Protein AF-A0A1Q9A2R2-F1 (afdb_monomer)

Structure (mmCIF, N/CA/C/O backbone):
data_AF-A0A1Q9A2R2-F1
#
_entry.id   AF-A0A1Q9A2R2-F1
#
loop_
_atom_site.group_PDB
_atom_site.id
_atom_site.type_symbol
_atom_site.label_atom_id
_atom_site.label_alt_id
_atom_site.label_comp_id
_atom_site.label_asym_id
_atom_site.label_entity_id
_atom_site.label_seq_id
_atom_site.pdbx_PDB_ins_code
_atom_site.Cartn_x
_atom_site.Cartn_y
_atom_site.Cartn_z
_atom_site.occupancy
_atom_site.B_iso_or_equiv
_atom_site.auth_seq_id
_atom_site.auth_comp_id
_atom_site.auth_asym_id
_atom_site.auth_atom_id
_atom_site.pdbx_PDB_model_num
ATOM 1 N N . VAL A 1 1 ? 3.124 -15.581 -31.889 1.00 46.72 1 VAL A N 1
ATOM 2 C CA . VAL A 1 1 ? 3.650 -16.966 -31.923 1.00 46.72 1 VAL A CA 1
ATOM 3 C C . VAL A 1 1 ? 3.174 -17.672 -30.668 1.00 46.72 1 VAL A C 1
ATOM 5 O O . VAL A 1 1 ? 3.320 -17.102 -29.591 1.00 46.72 1 VAL A O 1
ATOM 8 N N . GLN A 1 2 ? 2.536 -18.837 -30.807 1.00 30.03 2 GLN A N 1
ATOM 9 C CA . GLN A 1 2 ? 2.194 -19.682 -29.661 1.00 30.03 2 GLN A CA 1
ATOM 10 C C . GLN A 1 2 ? 3.484 -20.135 -28.972 1.00 30.03 2 GLN A C 1
ATOM 12 O O . GLN A 1 2 ? 4.446 -20.533 -29.625 1.00 30.03 2 GLN A O 1
ATOM 17 N N . LYS A 1 3 ? 3.517 -20.043 -27.646 1.00 30.45 3 LYS A N 1
ATOM 18 C CA . LYS A 1 3 ? 4.633 -20.515 -26.824 1.00 30.45 3 LYS A CA 1
ATOM 19 C C . LYS A 1 3 ? 4.838 -22.016 -27.108 1.00 30.45 3 LYS A C 1
ATOM 21 O O . LYS A 1 3 ? 3.904 -22.780 -26.896 1.00 30.45 3 LYS A O 1
ATOM 26 N N . GLY A 1 4 ? 6.019 -22.426 -27.587 1.00 40.94 4 GLY A N 1
ATOM 27 C CA . GLY A 1 4 ? 6.374 -23.848 -27.751 1.00 40.94 4 GLY A CA 1
ATOM 28 C C . GLY A 1 4 ? 6.712 -24.345 -29.163 1.00 40.94 4 GLY A C 1
ATOM 29 O O . GLY A 1 4 ? 6.864 -25.549 -29.338 1.00 40.94 4 GLY A O 1
ATOM 30 N N . THR A 1 5 ? 6.855 -23.484 -30.173 1.00 49.84 5 THR A N 1
ATOM 31 C CA . THR A 1 5 ? 7.315 -23.938 -31.498 1.00 49.84 5 THR A CA 1
ATOM 32 C C . THR A 1 5 ? 8.802 -24.314 -31.446 1.00 49.84 5 THR A C 1
ATOM 34 O O . THR A 1 5 ? 9.657 -23.448 -31.259 1.00 49.84 5 THR A O 1
ATOM 37 N N . VAL A 1 6 ? 9.108 -25.608 -31.568 1.00 55.72 6 VAL A N 1
ATOM 38 C CA . VAL A 1 6 ? 10.481 -26.127 -31.653 1.00 55.72 6 VAL A CA 1
ATOM 39 C C . VAL A 1 6 ? 10.971 -25.957 -33.087 1.00 55.72 6 VAL A C 1
ATOM 41 O O . VAL A 1 6 ? 10.342 -26.463 -34.011 1.00 55.72 6 VAL A O 1
ATOM 44 N N . LEU A 1 7 ? 12.081 -25.239 -33.261 1.00 61.78 7 LEU A N 1
ATOM 45 C CA . LEU A 1 7 ? 12.733 -25.080 -34.560 1.00 61.78 7 LEU A CA 1
ATOM 46 C C . LEU A 1 7 ? 13.447 -26.368 -34.964 1.00 61.78 7 LEU A C 1
ATOM 48 O O . LEU A 1 7 ? 14.148 -26.984 -34.155 1.00 61.78 7 LEU A O 1
ATOM 52 N N . THR A 1 8 ? 13.306 -26.737 -36.229 1.00 77.00 8 THR A N 1
ATOM 53 C CA . THR A 1 8 ? 14.070 -27.816 -36.854 1.00 77.00 8 THR A CA 1
ATOM 54 C C . THR A 1 8 ? 15.545 -27.430 -37.011 1.00 77.00 8 THR A C 1
ATOM 56 O O . THR A 1 8 ? 15.942 -26.266 -36.885 1.00 77.00 8 THR A O 1
ATOM 59 N N . LYS A 1 9 ? 16.402 -28.425 -37.265 1.00 71.00 9 LYS A N 1
ATOM 60 C CA . LYS A 1 9 ? 17.849 -28.223 -37.420 1.00 71.00 9 LYS A CA 1
ATOM 61 C C . LYS A 1 9 ? 18.179 -27.380 -38.659 1.00 71.00 9 LYS A C 1
ATOM 63 O O . LYS A 1 9 ? 19.098 -26.559 -38.596 1.00 71.00 9 LYS A O 1
ATOM 68 N N . GLU A 1 10 ? 17.436 -27.547 -39.754 1.00 70.94 10 GLU A N 1
ATOM 69 C CA . GLU A 1 10 ? 17.571 -26.693 -40.938 1.00 70.94 10 GLU A CA 1
ATOM 70 C C . GLU A 1 10 ? 17.167 -25.241 -40.639 1.00 70.94 10 GLU A C 1
ATOM 72 O O . GLU A 1 10 ? 17.939 -24.333 -40.936 1.00 70.94 10 GLU A O 1
ATOM 77 N N . GLU A 1 11 ? 16.043 -25.010 -39.951 1.00 67.12 11 GLU A N 1
ATOM 78 C CA . GLU A 1 11 ? 15.601 -23.655 -39.575 1.00 67.12 11 GLU A CA 1
ATOM 79 C C . GLU A 1 11 ? 16.594 -22.953 -38.639 1.00 67.12 11 GLU A C 1
ATOM 81 O O . GLU A 1 11 ? 16.844 -21.755 -38.766 1.00 67.12 11 GLU A O 1
ATOM 86 N N . TRP A 1 12 ? 17.221 -23.695 -37.723 1.00 63.75 12 TRP A N 1
ATOM 87 C CA . TRP A 1 12 ? 18.323 -23.172 -36.915 1.00 63.75 12 TRP A CA 1
ATOM 88 C C . TRP A 1 12 ? 19.513 -22.742 -37.775 1.00 63.75 12 TRP A C 1
ATOM 90 O O . TRP A 1 12 ? 20.092 -21.679 -37.551 1.00 63.75 12 TRP A O 1
ATOM 100 N N . THR A 1 13 ? 19.878 -23.555 -38.761 1.00 67.19 13 THR A N 1
ATOM 101 C CA . THR A 1 13 ? 21.027 -23.299 -39.638 1.00 67.19 13 THR A CA 1
ATOM 102 C C . THR A 1 13 ? 20.782 -22.079 -40.529 1.00 67.19 13 THR A C 1
ATOM 104 O O . THR A 1 13 ? 21.656 -21.220 -40.656 1.00 67.19 13 THR A O 1
ATOM 107 N N . ASP A 1 14 ? 19.570 -21.944 -41.065 1.00 65.75 14 ASP A N 1
ATOM 108 C CA . ASP A 1 14 ? 19.158 -20.798 -41.876 1.00 65.75 14 ASP A CA 1
ATOM 109 C C . ASP A 1 14 ? 19.028 -19.503 -41.060 1.00 65.75 14 ASP A C 1
ATOM 111 O O . ASP A 1 14 ? 19.334 -18.422 -41.573 1.00 65.75 14 ASP A O 1
ATOM 115 N N . LEU A 1 15 ? 18.645 -19.588 -39.778 1.00 60.19 15 LEU A N 1
ATOM 116 C CA . LEU A 1 15 ? 18.658 -18.455 -38.847 1.00 60.19 15 LEU A CA 1
ATOM 117 C C . LEU A 1 15 ? 20.089 -17.941 -38.617 1.00 60.19 15 LEU A C 1
ATOM 119 O O . LEU A 1 15 ? 20.345 -16.744 -38.737 1.00 60.19 15 LEU A O 1
ATOM 123 N N . TRP A 1 16 ? 21.034 -18.843 -38.334 1.00 56.22 16 TRP A N 1
ATOM 124 C CA . TRP A 1 16 ? 22.443 -18.494 -38.107 1.00 56.22 16 TRP A CA 1
ATOM 125 C C . TRP A 1 16 ? 23.136 -17.935 -39.351 1.00 56.22 16 TRP A C 1
ATOM 127 O O . TRP A 1 16 ? 24.052 -17.123 -39.238 1.00 56.22 16 TRP A O 1
ATOM 137 N N . GLN A 1 17 ? 22.690 -18.343 -40.537 1.00 67.19 17 GLN A N 1
ATOM 138 C CA . GLN A 1 17 ? 23.220 -17.877 -41.818 1.00 67.19 17 GLN A CA 1
ATOM 139 C C . GLN A 1 17 ? 22.478 -16.647 -42.365 1.00 67.19 17 GLN A C 1
ATOM 141 O O . GLN A 1 17 ? 22.752 -16.218 -43.484 1.00 67.19 17 GLN A O 1
ATOM 146 N N . GLY A 1 18 ? 21.536 -16.080 -41.599 1.00 55.25 18 GLY A N 1
ATOM 147 C CA . GLY A 1 18 ? 20.784 -14.881 -41.977 1.00 55.25 18 GLY A CA 1
ATOM 148 C C . GLY A 1 18 ? 19.806 -15.077 -43.141 1.00 55.25 18 GLY A C 1
ATOM 149 O O . GLY A 1 18 ? 19.317 -14.094 -43.695 1.00 55.25 18 GLY A O 1
ATOM 150 N N . ARG A 1 19 ? 19.514 -16.327 -43.525 1.00 56.88 19 ARG A N 1
ATOM 151 C CA . ARG A 1 19 ? 18.585 -16.677 -44.614 1.00 56.88 19 ARG A CA 1
ATOM 152 C C . ARG A 1 19 ? 17.126 -16.678 -44.157 1.00 56.88 19 ARG A C 1
ATOM 154 O O . ARG A 1 19 ? 16.229 -16.450 -44.963 1.00 56.88 19 ARG A O 1
ATOM 161 N N . LEU A 1 20 ? 16.889 -16.866 -42.858 1.00 48.50 20 LEU A N 1
ATOM 162 C CA . LEU A 1 20 ? 15.594 -16.643 -42.217 1.00 48.50 20 LEU A CA 1
ATOM 163 C C . LEU A 1 20 ? 15.490 -15.194 -41.726 1.00 48.50 20 LEU A C 1
ATOM 165 O O . LEU A 1 20 ? 15.952 -14.847 -40.642 1.00 48.50 20 LEU A O 1
ATOM 169 N N . THR A 1 21 ? 14.845 -14.340 -42.519 1.00 50.84 21 THR A N 1
ATOM 170 C CA . THR A 1 21 ? 14.551 -12.939 -42.158 1.00 50.84 21 THR A CA 1
ATOM 171 C C . THR A 1 21 ? 13.218 -12.769 -41.421 1.00 50.84 21 THR A C 1
ATOM 173 O O . THR A 1 21 ? 12.930 -11.689 -40.907 1.00 50.84 21 THR A O 1
ATOM 176 N N . SER A 1 22 ? 12.392 -13.819 -41.353 1.00 48.25 22 SER A N 1
ATOM 177 C CA . SER A 1 22 ? 10.978 -13.737 -40.962 1.00 48.25 22 SER A CA 1
ATOM 178 C C . SER A 1 22 ? 10.664 -14.115 -39.511 1.00 48.25 22 SER A C 1
ATOM 180 O O . SER A 1 22 ? 9.493 -14.099 -39.126 1.00 48.25 22 SER A O 1
ATOM 182 N N . PHE A 1 23 ? 11.663 -14.353 -38.652 1.00 53.91 23 PHE A N 1
ATOM 183 C CA . PHE A 1 23 ? 11.433 -14.375 -37.202 1.00 53.91 23 PHE A CA 1
ATOM 184 C C . PHE A 1 23 ? 11.290 -12.943 -36.672 1.00 53.91 23 PHE A C 1
ATOM 186 O O . PHE A 1 23 ? 12.153 -12.403 -35.979 1.00 53.91 23 PHE A O 1
ATOM 193 N N . PHE A 1 24 ? 10.176 -12.297 -37.019 1.00 56.88 24 PHE A N 1
ATOM 194 C CA . PHE A 1 24 ? 9.818 -11.000 -36.466 1.00 56.88 24 PHE A CA 1
ATOM 195 C C . PHE A 1 24 ? 9.608 -11.158 -34.962 1.00 56.88 24 PHE A C 1
ATOM 197 O O . PHE A 1 24 ? 8.573 -11.644 -34.497 1.00 56.88 24 PHE A O 1
ATOM 204 N N . ARG A 1 25 ? 10.591 -10.716 -34.174 1.00 74.62 25 ARG A N 1
ATOM 205 C CA . ARG A 1 25 ? 10.407 -10.471 -32.743 1.00 74.62 25 ARG A CA 1
ATOM 206 C C . ARG A 1 25 ? 9.490 -9.258 -32.579 1.00 74.62 25 ARG A C 1
ATOM 208 O O . ARG A 1 25 ? 9.948 -8.167 -32.257 1.00 74.62 25 ARG A O 1
ATOM 215 N N . LEU A 1 26 ? 8.192 -9.441 -32.828 1.00 83.69 26 LEU A N 1
ATOM 216 C CA . LEU A 1 26 ? 7.188 -8.372 -32.793 1.00 83.69 26 LEU A CA 1
ATOM 217 C C . LEU A 1 26 ? 7.188 -7.638 -31.448 1.00 83.69 26 LEU A C 1
ATOM 219 O O . LEU A 1 26 ? 7.084 -6.418 -31.430 1.00 83.69 26 LEU A O 1
ATOM 223 N N . ALA A 1 27 ? 7.390 -8.360 -30.341 1.00 83.81 27 ALA A N 1
ATOM 224 C CA . ALA A 1 27 ? 7.550 -7.761 -29.017 1.00 83.81 27 ALA A CA 1
ATOM 225 C C . ALA A 1 27 ? 8.773 -6.826 -28.954 1.00 83.81 27 ALA A C 1
ATOM 227 O O . ALA A 1 27 ? 8.657 -5.688 -28.510 1.00 83.81 27 ALA A O 1
ATOM 228 N N . THR A 1 28 ? 9.924 -7.264 -29.478 1.00 89.31 28 THR A N 1
ATOM 229 C CA . THR A 1 28 ? 11.163 -6.464 -29.533 1.00 89.31 28 THR A CA 1
ATOM 230 C C . THR A 1 28 ? 10.980 -5.240 -30.420 1.00 89.31 28 THR A C 1
ATOM 232 O O . THR A 1 28 ? 11.395 -4.145 -30.056 1.00 89.31 28 THR A O 1
ATOM 235 N N . GLN A 1 29 ? 10.317 -5.400 -31.564 1.00 89.69 29 GLN A N 1
ATOM 236 C CA . GLN A 1 29 ? 10.024 -4.297 -32.471 1.00 89.69 29 GLN A CA 1
ATOM 237 C C . GLN A 1 29 ? 9.042 -3.287 -31.862 1.00 89.69 29 GLN A C 1
ATOM 239 O O . GLN A 1 29 ? 9.245 -2.085 -32.023 1.00 89.69 29 GLN A O 1
ATOM 244 N N . SER A 1 30 ? 7.996 -3.755 -31.173 1.00 90.19 30 SER A N 1
ATOM 245 C CA . SER A 1 30 ? 7.049 -2.887 -30.463 1.00 90.19 30 SER A CA 1
ATOM 246 C C . SER A 1 30 ? 7.772 -2.088 -29.391 1.00 90.19 30 SER A C 1
ATOM 248 O O . SER A 1 30 ? 7.689 -0.868 -29.385 1.00 90.19 30 SER A O 1
ATOM 250 N N . TRP A 1 31 ? 8.585 -2.758 -28.576 1.00 92.69 31 TRP A N 1
ATOM 251 C CA . TRP A 1 31 ? 9.369 -2.104 -27.537 1.00 92.69 31 TRP A CA 1
ATOM 252 C C . TRP A 1 31 ? 10.329 -1.046 -28.106 1.00 92.69 31 TRP A C 1
ATOM 254 O O . TRP A 1 31 ? 10.374 0.080 -27.619 1.00 92.69 31 TRP A O 1
ATOM 264 N N . LEU A 1 32 ? 11.046 -1.356 -29.195 1.00 93.69 32 LEU A N 1
ATOM 265 C CA . LEU A 1 32 ? 11.906 -0.384 -29.884 1.00 93.69 32 LEU A CA 1
ATOM 266 C C . LEU A 1 32 ? 11.123 0.833 -30.397 1.00 93.69 32 LEU A C 1
ATOM 268 O O . LEU A 1 32 ? 11.641 1.952 -30.378 1.00 93.69 32 LEU A O 1
ATOM 272 N N . ARG A 1 33 ? 9.887 0.624 -30.864 1.00 94.31 33 ARG A N 1
ATOM 273 C CA . ARG A 1 33 ? 8.995 1.700 -31.309 1.00 94.31 33 ARG A CA 1
ATOM 274 C C . ARG A 1 33 ? 8.543 2.562 -30.135 1.00 94.31 33 ARG A C 1
ATOM 276 O O . ARG A 1 33 ? 8.593 3.781 -30.253 1.00 94.31 33 ARG A O 1
ATOM 283 N N . ASP A 1 34 ? 8.184 1.952 -29.013 1.00 93.94 34 ASP A N 1
ATOM 284 C CA . ASP A 1 34 ? 7.768 2.669 -27.807 1.00 93.94 34 ASP A CA 1
ATOM 285 C C . ASP A 1 34 ? 8.906 3.542 -27.268 1.00 93.94 34 ASP A C 1
ATOM 287 O O . ASP A 1 34 ? 8.712 4.730 -27.008 1.00 93.94 34 ASP A O 1
ATOM 291 N N . VAL A 1 35 ? 10.131 3.007 -27.207 1.00 94.19 35 VAL A N 1
ATOM 292 C CA . VAL A 1 35 ? 11.310 3.801 -26.830 1.00 94.19 35 VAL A CA 1
ATOM 293 C C . VAL A 1 35 ? 11.588 4.904 -27.860 1.00 94.19 35 VAL A C 1
ATOM 295 O O . VAL A 1 35 ? 11.904 6.029 -27.479 1.00 94.19 35 VAL A O 1
ATOM 298 N N . SER A 1 36 ? 11.409 4.633 -29.158 1.00 95.56 36 SER A N 1
ATOM 299 C CA . SER A 1 36 ? 11.537 5.658 -30.204 1.00 95.56 36 SER A CA 1
ATOM 300 C C . SER A 1 36 ? 10.546 6.808 -30.021 1.00 95.56 36 SER A C 1
ATOM 302 O O . SER A 1 36 ? 10.932 7.962 -30.193 1.00 95.56 36 SER A O 1
ATOM 304 N N . HIS A 1 37 ? 9.286 6.514 -29.689 1.00 95.81 37 HIS A N 1
ATOM 305 C CA . HIS A 1 37 ? 8.280 7.539 -29.419 1.00 95.81 37 HIS A CA 1
ATOM 306 C C . HIS A 1 37 ? 8.666 8.362 -28.189 1.00 95.81 37 HIS A C 1
ATOM 308 O O . HIS A 1 37 ? 8.674 9.588 -28.261 1.00 95.81 37 HIS A O 1
ATOM 314 N N . SER A 1 38 ? 9.078 7.708 -27.097 1.00 94.44 38 SER A N 1
ATOM 315 C CA . SER A 1 38 ? 9.562 8.393 -25.893 1.00 94.44 38 SER A CA 1
ATOM 316 C C . SER A 1 38 ? 10.732 9.330 -26.199 1.00 94.44 38 SER A C 1
ATOM 318 O O . SER A 1 38 ? 10.734 10.472 -25.751 1.00 94.44 38 SER A O 1
ATOM 320 N N . LEU A 1 39 ? 11.690 8.907 -27.028 1.00 94.88 39 LEU A N 1
ATOM 321 C CA . LEU A 1 39 ? 12.803 9.766 -27.439 1.00 94.88 39 LEU A CA 1
ATOM 322 C C . LEU A 1 39 ? 12.350 10.989 -28.231 1.00 94.88 39 LEU A C 1
ATOM 324 O O . LEU A 1 39 ? 12.835 12.092 -27.986 1.00 94.88 39 LEU A O 1
ATOM 328 N N . GLN A 1 40 ? 11.394 10.812 -29.140 1.00 95.44 40 GLN A N 1
ATOM 329 C CA . GLN A 1 40 ? 10.861 11.918 -29.931 1.00 95.44 40 GLN A CA 1
ATOM 330 C C . GLN A 1 40 ? 10.191 12.977 -29.052 1.00 95.44 40 GLN A C 1
ATOM 332 O O . GLN A 1 40 ? 10.339 14.163 -29.340 1.00 95.44 40 GLN A O 1
ATOM 337 N N . THR A 1 41 ? 9.532 12.585 -27.951 1.00 95.94 41 THR A N 1
ATOM 338 C CA . THR A 1 41 ? 8.919 13.553 -27.017 1.00 95.94 41 THR A CA 1
ATOM 339 C C . THR A 1 41 ? 9.930 14.507 -26.379 1.00 95.94 41 THR A C 1
ATOM 341 O O . THR A 1 41 ? 9.575 15.634 -26.047 1.00 95.94 41 THR A O 1
ATOM 344 N N . ILE A 1 42 ? 11.194 14.088 -26.260 1.00 94.38 42 ILE A N 1
ATOM 345 C CA . ILE A 1 42 ? 12.291 14.898 -25.714 1.00 94.38 42 ILE A CA 1
ATOM 346 C C . ILE A 1 42 ? 13.234 15.437 -26.804 1.00 94.38 42 ILE A C 1
ATOM 348 O O . ILE A 1 42 ? 14.313 15.937 -26.494 1.00 94.38 42 ILE A O 1
ATOM 352 N N . GLY A 1 43 ? 12.850 15.341 -28.082 1.00 94.00 43 GLY A N 1
ATOM 353 C CA . GLY A 1 43 ? 13.626 15.867 -29.211 1.00 94.00 43 GLY A CA 1
ATOM 354 C C . GLY A 1 43 ? 14.816 15.002 -29.640 1.00 94.00 43 GLY A C 1
ATOM 355 O O . GLY A 1 43 ? 15.682 15.472 -30.377 1.00 94.00 43 GLY A O 1
ATOM 356 N N . PHE A 1 44 ? 14.875 13.742 -29.204 1.00 94.06 44 PHE A N 1
ATOM 357 C CA . PHE A 1 44 ? 15.918 12.791 -29.586 1.00 94.06 44 PHE A CA 1
ATOM 358 C C . PHE A 1 44 ? 15.412 11.756 -30.593 1.00 94.06 44 PHE A C 1
ATOM 360 O O . PHE A 1 44 ? 14.227 11.446 -30.695 1.00 94.06 44 PHE A O 1
ATOM 367 N N . GLY A 1 45 ? 16.354 11.165 -31.323 1.00 94.00 45 GLY A N 1
ATOM 368 C CA . GLY A 1 45 ? 16.132 9.969 -32.123 1.00 94.00 45 GLY A CA 1
ATOM 369 C C . GLY A 1 45 ? 17.301 9.004 -31.974 1.00 94.00 45 GLY A C 1
ATOM 370 O O . GLY A 1 45 ? 18.374 9.378 -31.502 1.00 94.00 45 GLY A O 1
ATOM 371 N N . TRP A 1 46 ? 17.121 7.761 -32.418 1.00 92.75 46 TRP A N 1
ATOM 372 C CA . TRP A 1 46 ? 18.174 6.739 -32.369 1.00 92.75 46 TRP A CA 1
ATOM 373 C C . TRP A 1 46 ? 19.479 7.168 -33.057 1.00 92.75 46 TRP A C 1
ATOM 375 O O . TRP A 1 46 ? 20.566 6.816 -32.606 1.00 92.75 46 TRP A O 1
ATOM 385 N N . SER A 1 47 ? 19.385 7.978 -34.115 1.00 90.75 47 SER A N 1
ATOM 386 C CA . SER A 1 47 ? 20.535 8.522 -34.845 1.00 90.75 47 SER A CA 1
ATOM 387 C C . SER A 1 47 ? 21.402 9.471 -34.012 1.00 90.75 47 SER A C 1
ATOM 389 O O . SER A 1 47 ? 22.581 9.634 -34.322 1.00 90.75 47 SER A O 1
ATOM 391 N N . CYS A 1 48 ? 20.874 10.063 -32.935 1.00 90.88 48 CYS A N 1
ATOM 392 C CA . CYS A 1 48 ? 21.651 10.911 -32.027 1.00 90.88 48 CYS A CA 1
ATOM 393 C C . CYS A 1 48 ? 22.780 10.143 -31.326 1.00 90.88 48 CYS A C 1
ATOM 395 O O . CYS A 1 48 ? 23.785 10.752 -30.966 1.00 90.88 48 CYS A O 1
ATOM 397 N N . PHE A 1 49 ? 22.617 8.827 -31.171 1.00 92.69 49 PHE A N 1
ATOM 398 C CA . PHE A 1 49 ? 23.558 7.923 -30.504 1.00 92.69 49 PHE A CA 1
ATOM 399 C C . PHE A 1 49 ? 24.423 7.141 -31.499 1.00 92.69 49 PHE A C 1
ATOM 401 O O . PHE A 1 49 ? 25.149 6.231 -31.110 1.00 92.69 49 PHE A O 1
ATOM 408 N N . ALA A 1 50 ? 24.340 7.444 -32.795 1.00 89.75 50 ALA A N 1
ATOM 409 C CA . ALA A 1 50 ? 25.220 6.847 -33.790 1.00 89.75 50 ALA A CA 1
ATOM 410 C C . ALA A 1 50 ? 26.610 7.501 -33.751 1.00 89.75 50 ALA A C 1
ATOM 412 O O . ALA A 1 50 ? 26.759 8.678 -33.404 1.00 89.75 50 ALA A O 1
ATOM 413 N N . ARG A 1 51 ? 27.637 6.758 -34.175 1.00 78.56 51 ARG A N 1
ATOM 414 C CA . ARG A 1 51 ? 28.970 7.328 -34.415 1.00 78.56 51 ARG A CA 1
ATOM 415 C C . ARG A 1 51 ? 28.882 8.428 -35.474 1.00 78.56 51 ARG A C 1
ATOM 417 O O . ARG A 1 51 ? 28.470 8.175 -36.602 1.00 78.56 51 ARG A O 1
ATOM 424 N N . ARG A 1 52 ? 29.279 9.649 -35.109 1.00 70.88 52 ARG A N 1
ATOM 425 C CA . ARG A 1 52 ? 29.453 10.767 -36.049 1.00 70.88 52 ARG A CA 1
ATOM 426 C C . ARG A 1 52 ? 30.846 10.680 -36.686 1.00 70.88 52 ARG A C 1
ATOM 428 O O . ARG A 1 52 ? 31.768 10.176 -36.045 1.00 70.88 52 ARG A O 1
ATOM 435 N N . SER A 1 53 ? 30.987 11.094 -37.951 1.00 60.22 53 SER A N 1
ATOM 436 C CA . SER A 1 53 ? 32.263 10.994 -38.677 1.00 60.22 53 SER A CA 1
ATOM 437 C C . SER A 1 53 ? 33.359 11.830 -38.013 1.00 60.22 53 SER A C 1
ATOM 439 O O . SER A 1 53 ? 33.095 12.854 -37.385 1.00 60.22 53 SER A O 1
ATOM 441 N N . GLU A 1 54 ? 34.600 11.392 -38.208 1.00 56.75 54 GLU A N 1
ATOM 442 C CA . GLU A 1 54 ? 35.835 11.922 -37.604 1.00 56.75 54 GLU A CA 1
ATOM 443 C C . GLU A 1 54 ? 36.186 13.365 -38.017 1.00 56.75 54 GLU A C 1
ATOM 445 O O . GLU A 1 54 ? 37.169 13.925 -37.547 1.00 56.75 54 GLU A O 1
ATOM 450 N N . THR A 1 55 ? 35.384 13.989 -38.883 1.00 52.53 55 THR A N 1
ATOM 451 C CA . THR A 1 55 ? 35.646 15.312 -39.469 1.00 52.53 55 THR A CA 1
ATOM 452 C C . THR A 1 55 ? 35.038 16.477 -38.693 1.00 52.53 55 THR A C 1
ATOM 454 O O . THR A 1 55 ? 35.316 17.630 -39.013 1.00 52.53 55 THR A O 1
ATOM 457 N N . ALA A 1 56 ? 34.216 16.218 -37.677 1.00 52.41 56 ALA A N 1
ATOM 458 C CA . ALA A 1 56 ? 33.782 17.253 -36.749 1.00 52.41 56 ALA A CA 1
ATOM 459 C C . ALA A 1 56 ? 34.681 17.204 -35.511 1.00 52.41 56 ALA A C 1
ATOM 461 O O . ALA A 1 56 ? 34.907 16.127 -34.967 1.00 52.41 56 ALA A O 1
ATOM 462 N N . ALA A 1 57 ? 35.152 18.361 -35.045 1.00 58.66 57 ALA A N 1
ATOM 463 C CA . ALA A 1 57 ? 35.872 18.560 -33.782 1.00 58.66 57 ALA A CA 1
ATOM 464 C C . ALA A 1 57 ? 34.996 18.241 -32.541 1.00 58.66 57 ALA A C 1
ATOM 466 O O . ALA A 1 57 ? 34.840 19.050 -31.631 1.00 58.66 57 ALA A O 1
ATOM 467 N N . ALA A 1 58 ? 34.322 17.096 -32.546 1.00 55.56 58 ALA A N 1
ATOM 468 C CA . ALA A 1 58 ? 33.099 16.847 -31.812 1.00 55.56 58 ALA A CA 1
ATOM 469 C C . ALA A 1 58 ? 33.394 16.146 -30.487 1.00 55.56 58 ALA A C 1
ATOM 471 O O . ALA A 1 58 ? 34.123 15.159 -30.439 1.00 55.56 58 ALA A O 1
ATOM 472 N N . GLY A 1 59 ? 32.812 16.680 -29.412 1.00 67.69 59 GLY A N 1
ATOM 473 C CA . GLY A 1 59 ? 32.933 16.154 -28.056 1.00 67.69 59 GLY A CA 1
ATOM 474 C C . GLY A 1 59 ? 32.512 14.687 -27.907 1.00 67.69 59 GLY A C 1
ATOM 475 O O . GLY A 1 59 ? 32.095 14.022 -28.855 1.00 67.69 59 GLY A O 1
ATOM 476 N N . ARG A 1 60 ? 32.638 14.178 -26.677 1.00 75.88 60 ARG A N 1
ATOM 477 C CA . ARG A 1 60 ? 32.356 12.775 -26.333 1.00 75.88 60 ARG A CA 1
ATOM 478 C C . ARG A 1 60 ? 31.017 12.303 -26.935 1.00 75.88 60 ARG A C 1
ATOM 480 O O . ARG A 1 60 ? 30.039 13.051 -26.856 1.00 75.88 60 ARG A O 1
ATOM 487 N N . PRO A 1 61 ? 30.960 11.088 -27.517 1.00 82.25 61 PRO A N 1
ATOM 488 C CA . PRO A 1 61 ? 29.730 10.563 -28.097 1.00 82.25 61 PRO A CA 1
ATOM 489 C C . PRO A 1 61 ? 28.627 10.488 -27.039 1.00 82.25 61 PRO A C 1
ATOM 491 O O . PRO A 1 61 ? 28.887 10.176 -25.875 1.00 82.25 61 PRO A O 1
ATOM 494 N N . LEU A 1 62 ? 27.391 10.763 -27.456 1.00 89.06 62 LEU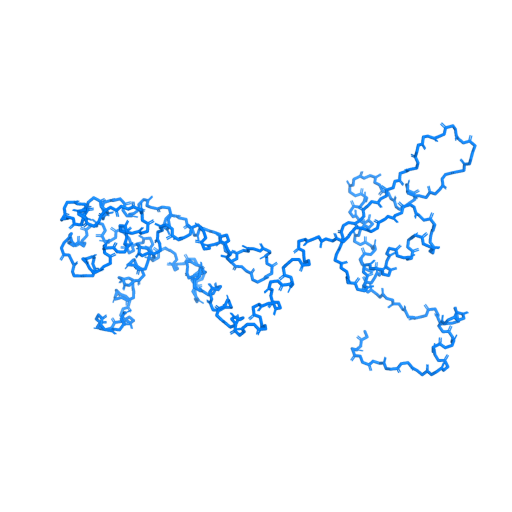 A N 1
ATOM 495 C CA . LEU A 1 62 ? 26.227 10.574 -26.601 1.00 89.06 62 LEU A CA 1
ATOM 496 C C . LEU A 1 62 ? 25.980 9.079 -26.431 1.00 89.06 62 LEU A C 1
ATOM 498 O O . LEU A 1 62 ? 25.809 8.363 -27.416 1.00 89.06 62 LEU A O 1
ATOM 502 N N . VAL A 1 63 ? 25.943 8.635 -25.178 1.00 92.44 63 VAL A N 1
ATOM 503 C CA . VAL A 1 63 ? 25.627 7.257 -24.808 1.00 92.44 63 VAL A CA 1
ATOM 504 C C . VAL A 1 63 ? 24.228 7.235 -24.218 1.00 92.44 63 VAL A C 1
ATOM 506 O O . VAL A 1 63 ? 23.936 7.959 -23.267 1.00 92.44 63 VAL A O 1
ATOM 509 N N . MET A 1 64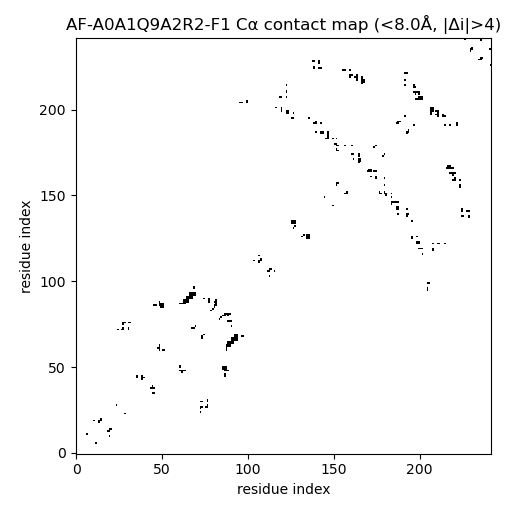 ? 23.364 6.397 -24.774 1.00 93.56 64 MET A N 1
ATOM 510 C CA . MET A 1 64 ? 22.081 6.089 -24.165 1.00 93.56 64 MET A CA 1
ATOM 511 C C . MET A 1 64 ? 22.263 4.959 -23.162 1.00 93.56 64 MET A C 1
ATOM 513 O O . MET A 1 64 ? 22.723 3.881 -23.525 1.00 93.56 64 MET A O 1
ATOM 517 N N . VAL A 1 65 ? 21.845 5.184 -21.922 1.00 93.88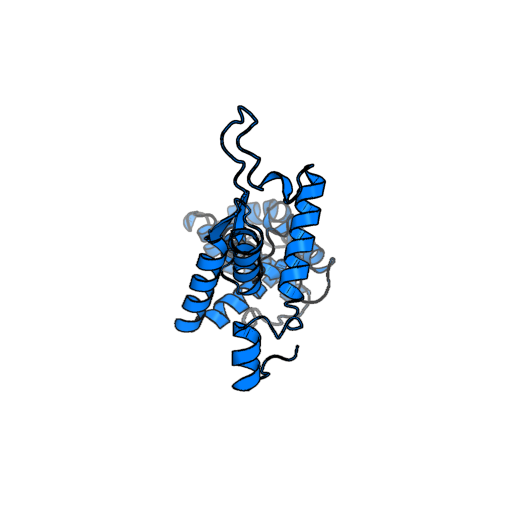 65 VAL A N 1
ATOM 518 C CA . VAL A 1 65 ? 21.785 4.134 -20.907 1.00 93.88 65 VAL A CA 1
ATOM 519 C C . VAL A 1 65 ? 20.326 3.754 -20.704 1.00 93.88 65 VAL A C 1
ATOM 521 O O . VAL A 1 65 ? 19.518 4.586 -20.297 1.00 93.88 65 VAL A O 1
ATOM 524 N N . LEU A 1 66 ? 19.986 2.507 -21.015 1.00 92.06 66 LEU A N 1
ATOM 525 C CA . LEU A 1 66 ? 18.658 1.947 -20.791 1.00 92.06 66 LEU A CA 1
ATOM 526 C C . LEU A 1 66 ? 18.694 1.129 -19.504 1.00 92.06 66 LEU A C 1
ATOM 528 O O . LEU A 1 66 ? 19.460 0.176 -19.402 1.00 92.06 66 LEU A O 1
ATOM 532 N N . CYS A 1 67 ? 17.876 1.519 -18.528 1.00 90.75 67 CYS A N 1
ATOM 533 C CA . CYS A 1 67 ? 17.647 0.733 -17.323 1.00 90.75 67 CYS A CA 1
ATOM 534 C C . CYS A 1 6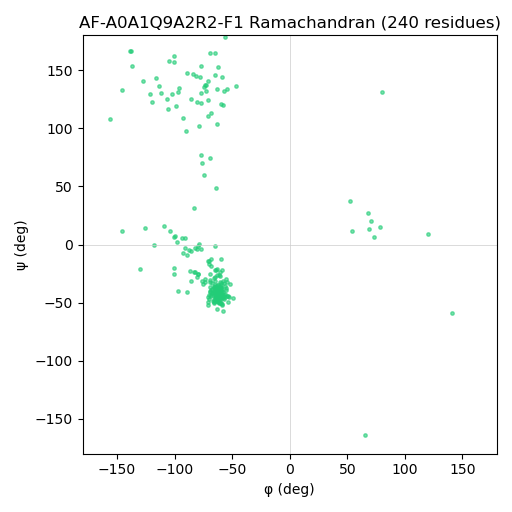7 ? 16.429 -0.159 -17.567 1.00 90.75 67 CYS A C 1
ATOM 536 O O . CYS A 1 67 ? 15.320 0.363 -17.705 1.00 90.75 67 CYS A O 1
ATOM 538 N N . THR A 1 68 ? 16.626 -1.469 -17.714 1.00 87.94 68 THR A N 1
ATOM 539 C CA . THR A 1 68 ? 15.529 -2.398 -18.021 1.00 87.94 68 THR A CA 1
ATOM 540 C C . THR A 1 68 ? 15.635 -3.686 -17.223 1.00 87.94 68 THR A C 1
ATOM 542 O O . THR A 1 68 ? 16.679 -4.011 -16.653 1.00 87.94 68 THR A O 1
ATOM 545 N N . ASP A 1 69 ? 14.553 -4.455 -17.233 1.00 80.44 69 ASP A N 1
ATOM 546 C CA . ASP A 1 69 ? 14.549 -5.816 -16.719 1.00 80.44 69 ASP A CA 1
ATOM 547 C C . ASP A 1 69 ? 15.476 -6.711 -17.570 1.00 80.44 69 ASP A C 1
ATOM 549 O O . ASP A 1 69 ? 15.869 -6.383 -18.694 1.00 80.44 69 ASP A O 1
ATOM 553 N N . GLN A 1 70 ? 15.829 -7.888 -17.052 1.00 79.12 70 GLN A N 1
ATOM 554 C CA . GLN A 1 70 ? 16.632 -8.883 -17.782 1.00 79.12 70 GLN A CA 1
ATOM 555 C C . GLN A 1 70 ? 15.777 -9.758 -18.714 1.00 79.12 70 GLN A C 1
ATOM 557 O O . GLN A 1 70 ? 16.053 -10.940 -18.922 1.00 79.12 70 GLN A O 1
ATOM 562 N N . GLU A 1 71 ? 14.697 -9.199 -19.255 1.00 83.00 71 GLU A N 1
ATOM 563 C CA . GLU A 1 71 ? 13.763 -9.933 -20.098 1.00 83.00 71 GLU A CA 1
ATOM 564 C C . GLU A 1 71 ? 14.297 -10.032 -21.542 1.00 83.00 71 GLU A C 1
ATOM 566 O O . GLU A 1 71 ? 14.981 -9.143 -22.065 1.00 83.00 71 GLU A O 1
ATOM 571 N N . ALA A 1 72 ? 14.026 -11.163 -22.201 1.00 86.00 72 ALA A N 1
ATOM 572 C CA . ALA A 1 72 ? 14.630 -11.517 -23.485 1.00 86.00 72 ALA A CA 1
ATOM 573 C C . ALA A 1 72 ? 14.327 -10.512 -24.614 1.00 86.00 72 ALA A C 1
ATOM 575 O O . ALA A 1 72 ? 15.115 -10.389 -25.559 1.00 86.00 72 ALA A O 1
ATOM 576 N N . THR A 1 73 ? 13.202 -9.800 -24.538 1.00 89.44 73 THR A N 1
ATOM 577 C CA . THR A 1 73 ? 12.792 -8.768 -25.497 1.00 89.44 73 THR A CA 1
ATOM 578 C C . THR A 1 73 ? 13.731 -7.573 -25.444 1.00 89.44 73 THR A C 1
ATOM 580 O O . THR A 1 73 ? 14.214 -7.137 -26.492 1.00 89.44 73 THR A O 1
ATOM 583 N N . GLN A 1 74 ? 14.011 -7.076 -24.238 1.00 90.69 74 GLN A N 1
ATOM 584 C CA . GLN A 1 74 ? 14.843 -5.897 -23.994 1.00 90.69 74 GLN A CA 1
ATOM 585 C C . GLN A 1 74 ? 16.314 -6.200 -24.302 1.00 90.69 74 GLN A C 1
ATOM 587 O O . GLN A 1 74 ? 16.955 -5.461 -25.051 1.00 90.69 74 GLN A O 1
ATOM 592 N N . LEU A 1 75 ? 16.818 -7.353 -23.848 1.00 90.88 75 LEU A N 1
ATOM 593 C CA . LEU A 1 75 ? 18.183 -7.810 -24.141 1.00 90.88 75 LEU A CA 1
ATOM 594 C C . LEU A 1 75 ? 18.451 -7.919 -25.649 1.00 90.88 75 LEU A C 1
ATOM 596 O O . LEU A 1 75 ? 19.499 -7.487 -26.141 1.00 90.88 75 LEU A O 1
ATOM 600 N N . ALA A 1 76 ? 17.494 -8.464 -26.402 1.00 91.50 76 ALA A N 1
ATOM 601 C CA . ALA A 1 76 ? 17.611 -8.579 -27.851 1.00 91.50 76 ALA A CA 1
ATOM 602 C C . ALA A 1 76 ? 17.539 -7.221 -28.556 1.00 91.50 76 ALA A C 1
ATOM 604 O O . ALA A 1 76 ? 18.301 -6.989 -29.494 1.00 91.50 76 ALA A O 1
ATOM 605 N N . ALA A 1 77 ? 16.664 -6.320 -28.098 1.00 92.38 77 ALA A N 1
ATOM 606 C CA . ALA A 1 77 ? 16.570 -4.968 -28.637 1.00 92.38 77 ALA A CA 1
ATOM 607 C C . ALA A 1 77 ? 17.887 -4.203 -28.464 1.00 92.38 77 ALA A C 1
ATOM 609 O O . ALA A 1 77 ? 18.413 -3.667 -29.439 1.00 92.38 77 ALA A O 1
ATOM 610 N N . VAL A 1 78 ? 18.453 -4.192 -27.252 1.00 93.12 78 VAL A N 1
ATOM 611 C CA . VAL A 1 78 ? 19.725 -3.506 -26.985 1.00 93.12 78 VAL A CA 1
ATOM 612 C C . VAL A 1 78 ? 20.859 -4.125 -27.791 1.00 93.12 78 VAL A C 1
ATOM 614 O O . VAL A 1 78 ? 21.630 -3.395 -28.408 1.00 93.12 78 VAL A O 1
ATOM 617 N N . SER A 1 79 ? 20.939 -5.457 -27.852 1.00 92.69 79 SER A N 1
ATOM 618 C CA . SER A 1 79 ? 21.968 -6.141 -28.646 1.00 92.69 79 SER A CA 1
ATOM 619 C C . SER A 1 79 ? 21.880 -5.765 -30.126 1.00 92.69 79 SER A C 1
ATOM 621 O O . SER A 1 79 ? 22.899 -5.499 -30.764 1.00 92.69 79 SER A O 1
ATOM 623 N N . TYR A 1 80 ? 20.665 -5.669 -30.671 1.00 92.62 80 TYR A N 1
ATOM 624 C CA . TYR A 1 80 ? 20.447 -5.203 -32.036 1.00 92.62 80 TYR A CA 1
ATOM 625 C C . TYR A 1 80 ? 20.867 -3.739 -32.230 1.00 92.62 80 TYR A C 1
ATOM 627 O O . TYR A 1 80 ? 21.545 -3.429 -33.206 1.00 92.62 80 TYR A O 1
ATOM 635 N N . LEU A 1 81 ? 20.523 -2.837 -31.307 1.00 93.19 81 LEU A N 1
ATOM 636 C CA . LEU A 1 81 ? 20.925 -1.428 -31.391 1.00 93.19 81 LEU A CA 1
ATOM 637 C C . LEU A 1 81 ? 22.452 -1.266 -31.311 1.00 93.19 81 LEU A C 1
ATOM 639 O O . LEU A 1 81 ? 23.041 -0.550 -32.122 1.00 93.19 81 LEU A O 1
ATOM 643 N N . LYS A 1 82 ? 23.096 -1.968 -30.375 1.00 93.75 82 LYS A N 1
ATOM 644 C CA . LYS A 1 82 ? 24.538 -1.887 -30.121 1.00 93.75 82 LYS A CA 1
ATOM 645 C C . LYS A 1 82 ? 25.359 -2.531 -31.235 1.00 93.75 82 LYS A C 1
ATOM 647 O O . LYS A 1 82 ? 26.244 -1.895 -31.796 1.00 93.75 82 LYS A O 1
ATOM 652 N N . PHE A 1 83 ? 25.054 -3.777 -31.588 1.00 92.12 83 PHE A N 1
ATOM 653 C CA . PHE A 1 83 ? 25.861 -4.553 -32.533 1.00 92.12 83 PHE A CA 1
ATOM 654 C C . PHE A 1 83 ? 25.315 -4.506 -33.959 1.00 92.12 83 PHE A C 1
ATOM 656 O O . PHE A 1 83 ? 26.085 -4.381 -34.905 1.00 92.12 83 PHE A O 1
ATOM 663 N N . GLY A 1 84 ? 23.993 -4.560 -34.126 1.00 89.56 84 GLY A N 1
ATOM 664 C CA . GLY A 1 84 ? 23.349 -4.542 -35.444 1.00 89.56 84 GLY A CA 1
ATOM 665 C C . GLY A 1 84 ? 23.225 -3.147 -36.063 1.00 89.56 84 GLY A C 1
ATOM 666 O O . GLY A 1 84 ? 23.186 -3.019 -37.286 1.00 89.56 84 GLY A O 1
ATOM 667 N N . ARG A 1 85 ? 23.152 -2.093 -35.241 1.00 89.75 85 ARG A N 1
ATOM 668 C CA . ARG A 1 85 ? 23.026 -0.693 -35.691 1.00 89.75 85 ARG A CA 1
ATOM 669 C C . ARG A 1 85 ? 24.199 0.198 -35.287 1.00 89.75 85 ARG A C 1
ATOM 671 O O . ARG A 1 85 ? 24.189 1.374 -35.644 1.00 89.75 85 ARG A O 1
ATOM 678 N N . SER A 1 86 ? 25.192 -0.351 -34.585 1.00 91.00 86 SER A N 1
ATOM 679 C CA . SER A 1 86 ? 26.397 0.367 -34.143 1.00 91.00 86 SER A CA 1
ATOM 680 C C . SER A 1 86 ? 26.085 1.664 -33.384 1.00 91.00 86 SER A C 1
ATOM 682 O O . SER A 1 86 ? 26.763 2.678 -33.560 1.00 91.00 86 SER A O 1
ATOM 684 N N . LEU A 1 87 ? 25.030 1.646 -32.566 1.00 93.31 87 LEU A N 1
ATOM 685 C CA . LEU A 1 87 ? 24.659 2.768 -31.710 1.00 93.31 87 LEU A CA 1
ATOM 686 C C . LEU A 1 87 ? 25.357 2.661 -30.351 1.00 93.31 87 LEU A C 1
ATOM 688 O O . LEU A 1 87 ? 25.550 1.568 -29.817 1.00 93.31 87 LEU A O 1
ATOM 692 N N . PHE A 1 88 ? 25.675 3.808 -29.759 1.00 94.25 88 PHE A N 1
ATOM 693 C CA . PHE A 1 88 ? 26.177 3.919 -28.394 1.00 94.25 88 PHE A CA 1
ATOM 694 C C . PHE A 1 88 ? 25.028 3.763 -27.392 1.00 94.25 88 PHE A C 1
ATOM 696 O O . PHE A 1 88 ? 24.516 4.738 -26.843 1.00 94.25 88 PHE A O 1
ATOM 703 N N . VAL A 1 89 ? 24.605 2.516 -27.185 1.00 94.56 89 VAL A N 1
ATOM 704 C CA . VAL A 1 89 ? 23.580 2.139 -26.209 1.00 94.56 89 VAL A CA 1
ATOM 705 C C . VAL A 1 89 ? 24.171 1.140 -25.225 1.00 94.56 89 VAL A C 1
ATOM 707 O O . VAL A 1 89 ? 24.740 0.126 -25.632 1.00 94.56 89 VAL A O 1
ATOM 710 N N . GLU A 1 90 ? 24.002 1.411 -23.938 1.00 93.44 90 GLU A N 1
ATOM 711 C CA . GLU A 1 90 ? 24.338 0.501 -22.852 1.00 93.44 90 GLU A CA 1
ATOM 712 C C . GLU A 1 90 ? 23.082 0.092 -22.093 1.00 93.44 90 GLU A C 1
ATOM 714 O O . GLU A 1 90 ? 22.159 0.886 -21.904 1.00 93.44 90 GLU A O 1
ATOM 719 N N . LEU A 1 91 ? 23.061 -1.165 -21.657 1.00 91.81 91 LEU A N 1
ATOM 720 C CA . LEU A 1 91 ? 22.018 -1.690 -20.792 1.00 91.81 91 LEU A CA 1
ATOM 721 C C . LEU A 1 91 ? 22.539 -1.763 -19.365 1.00 91.81 91 LEU A C 1
ATOM 723 O O . LEU A 1 91 ? 23.588 -2.353 -19.107 1.00 91.81 91 LEU A O 1
ATOM 727 N N . VAL A 1 92 ? 21.760 -1.217 -18.445 1.00 91.75 92 VAL A N 1
ATOM 728 C CA . VAL A 1 92 ? 21.918 -1.427 -17.012 1.00 91.75 92 VAL A CA 1
ATOM 729 C C . VAL A 1 92 ? 20.694 -2.192 -16.530 1.00 91.75 92 VAL A C 1
ATOM 731 O O . VAL A 1 92 ? 19.570 -1.912 -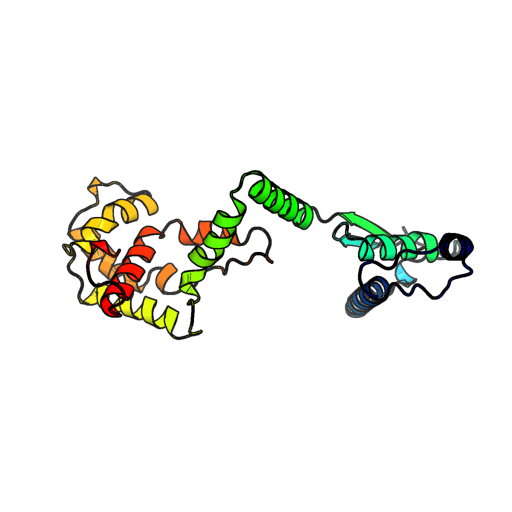16.937 1.00 91.75 92 VAL A O 1
ATOM 734 N N . ASN A 1 93 ? 20.919 -3.196 -15.691 1.00 87.38 93 ASN A N 1
ATOM 735 C CA . ASN A 1 93 ? 19.824 -3.981 -15.135 1.00 87.38 93 ASN A CA 1
ATOM 736 C C . ASN A 1 93 ? 19.071 -3.145 -14.102 1.00 87.38 93 ASN A C 1
ATOM 738 O O . ASN A 1 93 ? 19.716 -2.520 -13.260 1.00 87.38 93 ASN A O 1
ATOM 742 N N . ASP A 1 94 ? 17.740 -3.200 -14.117 1.00 85.69 94 ASP A N 1
ATOM 743 C CA . ASP A 1 94 ? 16.931 -2.620 -13.049 1.00 85.69 94 ASP A CA 1
ATOM 744 C C . ASP A 1 94 ? 17.111 -3.423 -11.744 1.00 85.69 94 ASP A C 1
ATOM 746 O O . ASP A 1 94 ? 16.697 -4.590 -11.667 1.00 85.69 94 ASP A O 1
ATOM 750 N N . PRO A 1 95 ? 17.717 -2.838 -10.690 1.00 82.00 95 PRO A N 1
ATOM 751 C CA . PRO A 1 95 ? 17.851 -3.520 -9.410 1.00 82.00 95 PRO A CA 1
ATOM 752 C C . PRO A 1 95 ? 16.503 -3.699 -8.696 1.00 82.00 95 PRO A C 1
ATOM 754 O O . PRO A 1 95 ? 16.367 -4.626 -7.891 1.00 82.00 95 PRO A O 1
ATOM 757 N N . ALA A 1 96 ? 15.505 -2.849 -8.965 1.00 81.00 96 ALA A N 1
ATOM 758 C CA . ALA A 1 96 ? 14.228 -2.876 -8.260 1.00 81.00 96 ALA A CA 1
ATOM 759 C C . ALA A 1 96 ? 13.398 -4.101 -8.657 1.00 81.00 96 ALA A C 1
ATOM 761 O O . ALA A 1 96 ? 12.969 -4.863 -7.785 1.00 81.00 96 ALA A O 1
ATOM 762 N N . HIS A 1 97 ? 13.244 -4.348 -9.961 1.00 81.19 97 HIS A N 1
ATOM 763 C CA . HIS A 1 97 ? 12.527 -5.522 -10.450 1.00 81.19 97 HIS A CA 1
ATOM 764 C C . HIS A 1 97 ? 13.189 -6.833 -10.009 1.00 81.19 97 HIS A C 1
ATOM 766 O O . HIS A 1 97 ? 12.505 -7.776 -9.601 1.00 81.19 97 HIS A O 1
ATOM 772 N N . ARG A 1 98 ? 14.529 -6.892 -10.029 1.00 82.50 98 ARG A N 1
ATOM 773 C CA . ARG A 1 98 ? 15.261 -8.075 -9.559 1.00 82.50 98 ARG A CA 1
ATOM 774 C C . ARG A 1 98 ? 14.996 -8.351 -8.081 1.00 82.50 98 ARG A C 1
ATOM 776 O O . ARG A 1 98 ? 14.620 -9.468 -7.737 1.00 82.50 98 ARG A O 1
ATOM 783 N N . SER A 1 99 ? 15.126 -7.325 -7.244 1.00 83.00 99 SER A N 1
ATOM 784 C CA . SER A 1 99 ? 14.872 -7.431 -5.804 1.00 83.00 99 SER A CA 1
ATOM 785 C C . SER A 1 99 ? 13.436 -7.879 -5.520 1.00 83.00 99 SER A C 1
ATOM 787 O O . SER A 1 99 ? 13.205 -8.724 -4.661 1.00 83.00 99 SER A O 1
ATOM 789 N N . HIS A 1 100 ? 12.464 -7.366 -6.279 1.00 83.31 100 HIS A N 1
ATOM 790 C CA . HIS A 1 100 ? 11.068 -7.770 -6.145 1.00 83.31 100 HIS A CA 1
ATOM 791 C C . HIS A 1 100 ? 10.844 -9.252 -6.478 1.00 83.31 100 HIS A C 1
ATOM 793 O O . HIS A 1 100 ? 10.175 -9.958 -5.720 1.00 83.31 100 HIS A O 1
ATOM 799 N N . ASN A 1 101 ? 11.435 -9.741 -7.571 1.00 84.62 101 ASN A N 1
ATOM 800 C CA . ASN A 1 101 ? 11.357 -11.155 -7.939 1.00 84.62 101 ASN A CA 1
ATOM 801 C C . ASN A 1 101 ? 12.036 -12.051 -6.902 1.00 84.62 101 ASN A C 1
ATOM 803 O O . ASN A 1 101 ? 11.480 -13.090 -6.551 1.00 84.62 101 ASN A O 1
ATOM 807 N N . ASP A 1 102 ? 13.196 -11.647 -6.383 1.00 87.69 102 ASP A N 1
ATOM 808 C CA . ASP A 1 102 ? 13.902 -12.405 -5.348 1.00 87.69 102 ASP A CA 1
ATOM 809 C C . ASP A 1 102 ? 13.054 -12.503 -4.062 1.00 87.69 102 ASP A C 1
ATOM 811 O O . ASP A 1 102 ? 12.923 -13.592 -3.505 1.00 87.69 102 ASP A O 1
ATOM 815 N N . VAL A 1 103 ? 12.378 -11.423 -3.640 1.00 85.12 103 VAL A N 1
ATOM 816 C CA . VAL A 1 103 ? 11.425 -11.455 -2.510 1.00 85.12 103 VAL A CA 1
ATOM 817 C C . VAL A 1 103 ? 10.248 -12.388 -2.796 1.00 85.12 103 VAL A C 1
ATOM 819 O O . VAL A 1 103 ? 9.891 -13.207 -1.950 1.00 85.12 103 VAL A O 1
ATOM 822 N N . HIS A 1 104 ? 9.649 -12.307 -3.985 1.00 86.25 104 HIS A N 1
ATOM 823 C CA . HIS A 1 104 ? 8.520 -13.162 -4.351 1.00 86.25 104 HIS A CA 1
ATOM 824 C C . HIS A 1 104 ? 8.912 -14.649 -4.374 1.00 86.25 104 HIS A C 1
ATOM 826 O O . HIS A 1 104 ? 8.174 -15.504 -3.879 1.00 86.25 104 HIS A O 1
ATOM 832 N N . LEU A 1 105 ? 10.083 -14.974 -4.926 1.00 90.00 105 LEU A N 1
ATOM 833 C CA . LEU A 1 105 ? 10.617 -16.335 -4.941 1.00 90.00 105 LEU A CA 1
ATOM 834 C C . LEU A 1 105 ? 10.982 -16.819 -3.533 1.00 90.00 105 LEU A C 1
ATOM 836 O O . LEU A 1 105 ? 10.704 -17.971 -3.210 1.00 90.00 105 LEU A O 1
ATOM 840 N N . ALA A 1 106 ? 11.534 -15.957 -2.676 1.00 91.31 106 ALA A N 1
ATOM 841 C CA . ALA A 1 106 ? 11.817 -16.286 -1.279 1.00 91.31 106 ALA A CA 1
ATOM 842 C C . ALA A 1 106 ? 10.534 -16.562 -0.477 1.00 91.31 106 ALA A C 1
ATOM 844 O O . ALA A 1 106 ? 10.473 -17.530 0.284 1.00 91.31 106 ALA A O 1
ATOM 845 N N . LEU A 1 107 ? 9.479 -15.766 -0.680 1.00 90.06 107 LEU A N 1
ATOM 846 C CA . LEU A 1 107 ? 8.154 -16.027 -0.108 1.00 90.06 107 LEU A CA 1
ATOM 847 C C . LEU A 1 107 ? 7.580 -17.362 -0.602 1.00 90.06 107 LEU A C 1
ATOM 849 O O . LEU A 1 107 ? 7.005 -18.113 0.183 1.00 90.06 107 LEU A O 1
ATOM 853 N N . ALA A 1 108 ? 7.756 -17.693 -1.883 1.00 92.56 108 ALA A N 1
ATOM 854 C CA . ALA A 1 108 ? 7.317 -18.978 -2.427 1.00 92.56 108 ALA A CA 1
ATOM 855 C C . ALA A 1 108 ? 8.089 -20.150 -1.806 1.00 92.56 108 ALA A C 1
ATOM 857 O O . ALA A 1 108 ? 7.481 -21.108 -1.334 1.00 92.56 108 ALA A O 1
ATOM 858 N N . ALA A 1 109 ? 9.417 -20.048 -1.754 1.00 95.56 109 ALA A N 1
ATOM 859 C CA . ALA A 1 109 ? 10.291 -21.080 -1.207 1.00 95.56 109 ALA A CA 1
ATOM 860 C C . ALA A 1 109 ? 10.084 -21.299 0.300 1.00 95.56 109 ALA A C 1
ATOM 862 O O . ALA A 1 109 ? 10.218 -22.421 0.776 1.00 95.56 109 ALA A O 1
ATOM 863 N N . SER A 1 110 ? 9.722 -20.250 1.044 1.00 96.44 110 SER A N 1
ATOM 864 C CA . SER A 1 110 ? 9.398 -20.341 2.475 1.00 96.44 110 SER A CA 1
ATOM 865 C C . SER A 1 110 ? 7.962 -20.803 2.763 1.00 96.44 110 SER A C 1
ATOM 867 O O . SER A 1 110 ? 7.601 -20.958 3.926 1.00 96.44 110 SER A O 1
ATOM 869 N N . GLY A 1 111 ? 7.123 -21.012 1.740 1.00 94.88 111 GLY A N 1
ATOM 870 C CA . GLY A 1 111 ? 5.702 -21.340 1.917 1.00 94.88 111 GLY A CA 1
ATOM 871 C C . GLY A 1 111 ? 4.831 -20.160 2.375 1.00 94.88 111 GLY A C 1
ATOM 872 O O . GLY A 1 111 ? 3.643 -20.338 2.632 1.00 94.88 111 GLY A O 1
ATOM 873 N N . LEU A 1 112 ? 5.388 -18.947 2.441 1.00 92.81 112 LEU A N 1
ATOM 874 C CA . LEU A 1 112 ? 4.702 -17.731 2.892 1.00 92.81 112 LEU A CA 1
ATOM 875 C C . LEU A 1 112 ? 4.023 -16.953 1.760 1.00 92.81 112 LEU A C 1
ATOM 877 O O . LEU A 1 112 ? 3.354 -15.953 2.018 1.00 92.81 112 LEU A O 1
ATOM 881 N N . LEU A 1 113 ? 4.155 -17.391 0.505 1.00 89.94 113 LEU A N 1
ATOM 882 C CA . LEU A 1 113 ? 3.559 -16.685 -0.631 1.00 89.94 113 LEU A CA 1
ATOM 883 C C . LEU A 1 113 ? 2.041 -16.544 -0.491 1.00 89.94 113 LEU A C 1
ATOM 885 O O . LEU A 1 113 ? 1.514 -15.453 -0.690 1.00 89.94 113 LEU A O 1
ATOM 889 N N . THR A 1 114 ? 1.339 -17.611 -0.104 1.00 91.50 114 THR A N 1
ATOM 890 C CA . THR A 1 114 ? -0.114 -17.559 0.118 1.00 91.50 114 THR A CA 1
ATOM 891 C C . THR A 1 114 ? -0.472 -16.544 1.197 1.00 91.50 114 THR A C 1
ATOM 893 O O . THR A 1 114 ? -1.402 -15.765 1.011 1.00 91.50 114 THR A O 1
ATOM 896 N N . PHE A 1 115 ? 0.292 -16.506 2.293 1.00 90.75 115 PHE A N 1
ATOM 897 C CA . PHE A 1 115 ? 0.102 -15.517 3.350 1.00 90.75 115 PHE A CA 1
ATOM 898 C C . PHE A 1 115 ? 0.275 -14.094 2.806 1.00 90.75 115 PHE A C 1
ATOM 900 O O . PHE A 1 115 ? -0.639 -13.288 2.938 1.00 90.75 115 PHE A O 1
ATOM 907 N N . GLY A 1 116 ? 1.369 -13.813 2.091 1.00 87.81 116 GLY A N 1
ATOM 908 C CA . GLY A 1 116 ? 1.597 -12.501 1.477 1.00 87.81 116 GLY A CA 1
ATOM 909 C C . GLY A 1 116 ? 0.499 -12.097 0.484 1.00 87.81 116 GLY A C 1
ATOM 910 O O . GLY A 1 116 ? 0.080 -10.940 0.460 1.00 87.81 116 GLY A O 1
ATOM 911 N N . LEU A 1 117 ? -0.025 -13.051 -0.296 1.00 88.19 117 LEU A N 1
ATOM 912 C CA . LEU A 1 117 ? -1.164 -12.825 -1.191 1.00 88.19 117 LEU A CA 1
ATOM 913 C C . LEU A 1 117 ? -2.448 -12.476 -0.425 1.00 88.19 117 LEU A C 1
ATOM 915 O O . LEU A 1 117 ? -3.156 -11.548 -0.818 1.00 88.19 117 LEU A O 1
ATOM 919 N N . MET A 1 118 ? -2.719 -13.157 0.688 1.00 90.12 118 MET A N 1
ATOM 920 C CA . MET A 1 118 ? -3.849 -12.838 1.566 1.00 90.12 118 MET A CA 1
ATOM 921 C C . MET A 1 118 ? -3.685 -11.472 2.240 1.00 90.12 118 MET A C 1
ATOM 923 O O . MET A 1 118 ? -4.656 -10.718 2.336 1.00 90.12 118 MET A O 1
ATOM 927 N N . SER A 1 119 ? -2.461 -11.097 2.619 1.00 90.56 119 SER A N 1
ATOM 928 C CA . SER A 1 119 ? -2.162 -9.779 3.184 1.00 90.56 119 SER A CA 1
ATOM 929 C C . SER A 1 119 ? -2.522 -8.639 2.224 1.00 90.56 119 SER A C 1
ATOM 931 O O . SER A 1 119 ? -2.992 -7.596 2.671 1.00 90.56 119 SER A O 1
ATOM 933 N N . PHE A 1 120 ? -2.407 -8.821 0.900 1.00 89.88 120 PHE A N 1
ATOM 934 C CA . PHE A 1 120 ? -2.911 -7.815 -0.049 1.00 89.88 120 PHE A CA 1
ATOM 935 C C . PHE A 1 120 ? -4.418 -7.587 0.083 1.00 89.88 120 PHE A C 1
ATOM 937 O O . PHE A 1 120 ? -4.868 -6.456 -0.083 1.00 89.88 120 PHE A O 1
ATOM 944 N N . GLY A 1 121 ? -5.204 -8.631 0.355 1.00 87.75 121 GLY A N 1
ATOM 945 C CA . GLY A 1 121 ? -6.634 -8.492 0.634 1.00 87.75 121 GLY A CA 1
ATOM 946 C C . GLY A 1 121 ? -6.873 -7.711 1.924 1.00 87.75 121 GLY A C 1
ATOM 947 O O . GLY A 1 121 ? -7.653 -6.759 1.931 1.00 87.75 121 GLY A O 1
ATOM 948 N N . LEU A 1 122 ? -6.122 -8.063 2.969 1.00 88.81 122 LEU A N 1
ATOM 949 C CA . LEU A 1 122 ? -6.189 -7.451 4.292 1.00 88.81 122 LEU A CA 1
ATOM 950 C C . LEU A 1 122 ? -5.931 -5.936 4.250 1.00 88.81 122 LEU A C 1
ATOM 952 O O . LEU A 1 122 ? -6.802 -5.146 4.606 1.00 88.81 122 LEU A O 1
ATOM 956 N N . TYR A 1 123 ? -4.783 -5.504 3.720 1.00 89.50 123 TYR A N 1
ATOM 957 C CA . TYR A 1 123 ? -4.437 -4.075 3.669 1.00 89.50 123 TYR A CA 1
ATOM 958 C C . TYR A 1 123 ? -5.287 -3.279 2.671 1.00 89.50 123 TYR A C 1
ATOM 960 O O . TYR A 1 123 ? -5.373 -2.051 2.752 1.00 89.50 123 TYR A O 1
ATOM 968 N N . ASN A 1 124 ? -5.967 -3.969 1.753 1.00 89.88 124 ASN A N 1
ATOM 969 C CA . ASN A 1 124 ? -6.914 -3.354 0.834 1.00 89.88 124 ASN A CA 1
ATOM 970 C C . ASN A 1 124 ? -8.363 -3.387 1.326 1.00 89.88 124 ASN A C 1
ATOM 972 O O . ASN A 1 124 ? -9.238 -2.939 0.585 1.00 89.88 124 ASN A O 1
ATOM 976 N N . VAL A 1 125 ? -8.654 -3.844 2.547 1.00 87.44 125 VAL A N 1
ATOM 977 C CA . VAL A 1 125 ? -10.039 -3.907 3.041 1.00 87.44 125 VAL A CA 1
ATOM 978 C C . VAL A 1 125 ? -10.721 -2.532 3.008 1.00 87.44 125 VAL A C 1
ATOM 980 O O . VAL A 1 125 ? -11.884 -2.442 2.636 1.00 87.44 125 VAL A O 1
ATOM 983 N N . ARG A 1 126 ? -9.984 -1.427 3.223 1.00 85.69 126 ARG A N 1
ATOM 984 C CA . ARG A 1 126 ? -10.467 -0.029 3.071 1.00 85.69 126 ARG A CA 1
ATOM 985 C C . ARG A 1 126 ? -10.980 0.312 1.666 1.00 85.69 126 ARG A C 1
ATOM 987 O O . ARG A 1 126 ? -11.764 1.245 1.485 1.00 85.69 126 ARG A O 1
ATOM 994 N N . TYR A 1 127 ? -10.558 -0.439 0.653 1.00 86.38 127 TYR A N 1
ATOM 995 C CA . TYR A 1 127 ? -10.988 -0.267 -0.735 1.00 86.38 127 TYR A CA 1
ATOM 996 C C . TYR A 1 127 ? -12.283 -1.005 -1.068 1.00 86.38 12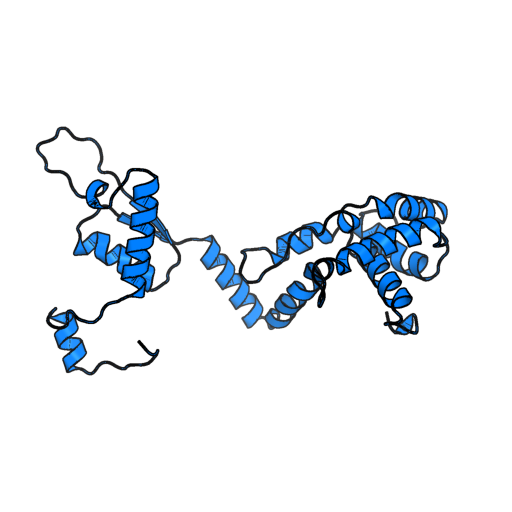7 TYR A C 1
ATOM 998 O O . TYR A 1 127 ? -12.837 -0.779 -2.147 1.00 86.38 127 TYR A O 1
ATOM 1006 N N . GLY A 1 128 ? -12.796 -1.790 -0.122 1.00 75.31 128 GLY A N 1
ATOM 1007 C CA . GLY A 1 128 ? -14.070 -2.469 -0.222 1.00 75.31 128 GLY A CA 1
ATOM 1008 C C . GLY A 1 128 ? -13.968 -3.743 -1.053 1.00 75.31 128 GLY A C 1
ATOM 1009 O O . GLY A 1 128 ? -13.449 -3.715 -2.171 1.00 75.31 128 GLY A O 1
ATOM 1010 N N . PRO A 1 129 ? -14.492 -4.860 -0.547 1.00 64.12 129 PRO A N 1
ATOM 1011 C CA . PRO A 1 129 ? -14.387 -6.116 -1.264 1.00 64.12 129 PRO A CA 1
ATOM 1012 C C . PRO A 1 129 ? -15.414 -6.269 -2.410 1.00 64.12 129 PRO A C 1
ATOM 1014 O O . PRO A 1 129 ? -15.094 -6.933 -3.394 1.00 64.12 129 PRO A O 1
ATOM 1017 N N . TRP A 1 130 ? -16.582 -5.591 -2.377 1.00 59.91 130 TRP A N 1
ATOM 1018 C CA . TRP A 1 130 ? -17.631 -5.769 -3.413 1.00 59.91 130 TRP A CA 1
ATOM 1019 C C . TRP A 1 130 ? -18.483 -4.541 -3.811 1.00 59.91 130 TRP A C 1
ATOM 1021 O O . TRP A 1 130 ? -19.456 -4.720 -4.530 1.00 59.91 130 TRP A O 1
ATOM 1031 N N . ASN A 1 131 ? -18.156 -3.297 -3.430 1.00 51.19 131 ASN A N 1
ATOM 1032 C CA . ASN A 1 131 ? -18.845 -2.105 -3.975 1.00 51.19 131 ASN A CA 1
ATOM 1033 C C . ASN A 1 131 ? -17.982 -0.836 -3.877 1.00 51.19 131 ASN A C 1
ATOM 1035 O O . ASN A 1 131 ? -17.734 -0.298 -2.794 1.00 51.19 131 ASN A O 1
ATOM 1039 N N . LYS A 1 132 ? -17.485 -0.357 -5.024 1.00 63.25 132 LYS A N 1
ATOM 1040 C CA . LYS A 1 132 ? -16.488 0.722 -5.089 1.00 63.25 132 LYS A CA 1
ATOM 1041 C C . LYS A 1 132 ? -17.146 2.091 -4.894 1.00 63.25 132 LYS A C 1
ATOM 1043 O O . LYS A 1 132 ? -17.729 2.641 -5.818 1.00 63.25 132 LYS A O 1
ATOM 1048 N N . GLY A 1 133 ? -17.002 2.635 -3.686 1.00 64.69 133 GLY A N 1
ATOM 1049 C CA . GLY A 1 133 ? -17.389 4.000 -3.312 1.00 64.69 133 GLY A CA 1
ATOM 1050 C C . GLY A 1 133 ? -18.003 4.048 -1.917 1.00 64.69 133 GLY A C 1
ATOM 1051 O O . GLY A 1 133 ? -17.444 4.673 -1.021 1.00 64.69 133 GLY A O 1
ATOM 1052 N N . THR A 1 134 ? -19.089 3.302 -1.723 1.00 83.44 134 THR A N 1
ATOM 1053 C CA . THR A 1 134 ? -19.906 3.324 -0.499 1.00 83.44 134 THR A CA 1
ATOM 1054 C C . THR A 1 134 ? -19.248 2.646 0.694 1.00 83.44 134 THR A C 1
ATOM 1056 O O . THR A 1 134 ? -19.439 3.101 1.813 1.00 83.44 134 THR A O 1
ATOM 1059 N N . TRP A 1 135 ? -18.435 1.606 0.475 1.00 88.75 135 TRP A N 1
ATOM 1060 C CA . TRP A 1 135 ? -17.791 0.863 1.565 1.00 88.75 135 TRP A CA 1
ATOM 1061 C C . TRP A 1 135 ? -17.001 1.760 2.523 1.00 88.75 135 TRP A C 1
ATOM 1063 O O . TRP A 1 135 ? -17.182 1.701 3.731 1.00 88.75 135 TRP A O 1
ATOM 1073 N N . PHE A 1 136 ? -16.151 2.630 1.980 1.00 91.06 136 PHE A N 1
ATOM 1074 C CA . PHE A 1 136 ? -15.355 3.524 2.816 1.00 91.06 136 PHE A CA 1
ATOM 1075 C C . PHE A 1 136 ? -16.220 4.586 3.503 1.00 91.06 136 PHE A C 1
ATOM 1077 O O . PHE A 1 136 ? -15.932 4.965 4.630 1.00 91.06 136 PHE A O 1
ATOM 1084 N N . GLY A 1 137 ? -17.322 4.995 2.864 1.00 92.31 137 GLY A N 1
ATOM 1085 C CA . GLY A 1 137 ? -18.338 5.828 3.504 1.00 92.31 137 GLY A CA 1
ATOM 1086 C C . GLY A 1 137 ? -18.983 5.140 4.710 1.00 92.31 137 GLY A C 1
ATOM 1087 O O . GLY A 1 137 ? -19.193 5.797 5.719 1.00 92.31 137 GLY A O 1
ATOM 1088 N N . LYS A 1 138 ? -19.212 3.819 4.658 1.00 92.75 138 LYS A N 1
ATOM 1089 C CA . LYS A 1 138 ? -19.695 3.054 5.820 1.00 92.75 138 LYS A CA 1
ATOM 1090 C C . LYS A 1 138 ? -18.683 3.050 6.960 1.00 92.75 138 LYS A C 1
ATOM 1092 O O . LYS A 1 138 ? -19.063 3.312 8.086 1.00 92.75 138 LYS A O 1
ATOM 1097 N N . VAL A 1 139 ? -17.398 2.834 6.664 1.00 93.38 139 VAL A N 1
ATOM 1098 C CA . VAL A 1 139 ? -16.323 2.926 7.674 1.00 93.38 139 VAL A CA 1
ATOM 1099 C C . VAL A 1 139 ? -16.325 4.302 8.351 1.00 93.38 139 VAL A C 1
ATOM 1101 O O . VAL A 1 139 ? -16.251 4.387 9.574 1.00 93.38 139 VAL A O 1
ATOM 1104 N N . GLN A 1 140 ? -16.444 5.375 7.564 1.00 95.25 140 GLN A N 1
ATOM 1105 C CA . GLN A 1 140 ? -16.523 6.746 8.076 1.00 95.25 140 GLN A CA 1
ATOM 1106 C C . GLN A 1 140 ? -17.752 6.961 8.956 1.00 95.25 140 GLN A C 1
ATOM 1108 O O . GLN A 1 140 ? -17.619 7.435 10.079 1.00 95.25 140 GLN A O 1
ATOM 1113 N N . GLN A 1 141 ? -18.922 6.553 8.467 1.00 96.00 141 GLN A N 1
ATOM 1114 C CA . GLN A 1 141 ? -20.179 6.660 9.195 1.00 96.00 141 GLN A CA 1
ATOM 1115 C C . GLN A 1 141 ? -20.139 5.872 10.509 1.00 96.00 141 GLN A C 1
ATOM 1117 O O . GLN A 1 141 ? -20.549 6.395 11.536 1.00 96.00 141 GLN A O 1
ATOM 1122 N N . THR A 1 142 ? -19.595 4.653 10.510 1.00 96.69 142 THR A N 1
ATOM 1123 C CA . THR A 1 142 ? -19.442 3.850 11.728 1.00 96.69 142 THR A CA 1
ATOM 1124 C C . THR A 1 142 ? -18.552 4.549 12.750 1.00 96.69 142 THR A C 1
ATOM 1126 O O . THR A 1 142 ? -18.911 4.602 13.920 1.00 96.69 142 THR A O 1
ATOM 1129 N N . ALA A 1 143 ? -17.430 5.141 12.332 1.00 97.75 143 ALA A N 1
ATOM 1130 C CA . ALA A 1 143 ? -16.583 5.922 13.234 1.00 97.75 143 ALA A CA 1
ATOM 1131 C C . ALA A 1 143 ? -17.313 7.157 13.802 1.00 97.75 143 ALA A C 1
ATOM 1133 O O . ALA A 1 143 ? -17.200 7.439 14.996 1.00 97.75 143 ALA A O 1
ATOM 1134 N N . ASP A 1 144 ? -18.089 7.863 12.969 1.00 98.00 144 ASP A N 1
ATOM 1135 C CA . ASP A 1 144 ? -18.908 9.009 13.387 1.00 98.00 144 ASP A CA 1
ATOM 1136 C C . ASP A 1 144 ? -20.005 8.587 14.396 1.00 98.00 144 ASP A C 1
ATOM 1138 O O . ASP A 1 144 ? -20.219 9.263 15.402 1.00 98.00 144 ASP A O 1
ATOM 1142 N N 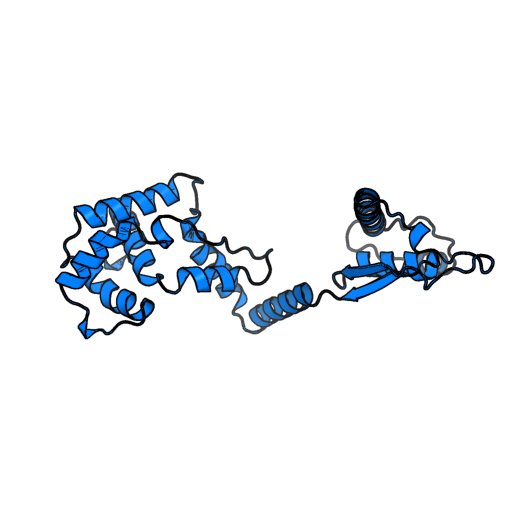. GLU A 1 145 ? -20.665 7.447 14.176 1.00 97.56 145 GLU A N 1
ATOM 1143 C CA . GLU A 1 145 ? -21.688 6.878 15.069 1.00 97.56 145 GLU A CA 1
ATOM 1144 C C . GLU A 1 145 ? -21.096 6.378 16.391 1.00 97.56 145 GLU A C 1
ATOM 1146 O O . GLU A 1 145 ? -21.675 6.613 17.456 1.00 97.56 145 GLU A O 1
ATOM 1151 N N . MET A 1 146 ? -19.927 5.730 16.348 1.00 97.94 146 MET A N 1
ATOM 1152 C CA . MET A 1 146 ? -19.197 5.305 17.545 1.00 97.94 146 MET A CA 1
ATOM 1153 C C . MET A 1 146 ? -18.881 6.506 18.437 1.00 97.94 146 MET A C 1
ATOM 1155 O O . MET A 1 146 ? -19.155 6.459 19.631 1.00 97.94 146 MET A O 1
ATOM 1159 N N . ALA A 1 147 ? -18.383 7.603 17.864 1.00 97.69 147 ALA A N 1
ATOM 1160 C CA . ALA A 1 147 ? -18.084 8.819 18.619 1.00 97.69 147 ALA A CA 1
ATOM 1161 C C . ALA A 1 147 ? -19.316 9.423 19.315 1.00 97.69 147 ALA A C 1
ATOM 1163 O O . ALA A 1 147 ? -19.196 10.012 20.386 1.00 97.69 147 ALA A O 1
ATOM 1164 N N . GLN A 1 148 ? -20.500 9.281 18.712 1.00 96.44 148 GLN A N 1
ATOM 1165 C CA . GLN A 1 148 ? -21.747 9.844 19.237 1.00 96.44 148 GLN A CA 1
ATOM 1166 C C . GLN A 1 148 ? -22.446 8.943 20.260 1.00 96.44 148 GLN A C 1
ATOM 1168 O O . GLN A 1 148 ? -23.153 9.453 21.128 1.00 96.44 148 GLN A O 1
ATOM 1173 N N . SER A 1 149 ? -22.311 7.621 20.133 1.00 95.12 149 SER A N 1
ATOM 1174 C CA . SER A 1 149 ? -23.197 6.669 20.820 1.00 95.12 149 SER A CA 1
ATOM 1175 C C . SER A 1 149 ? -22.493 5.553 21.589 1.00 95.12 149 SER A C 1
ATOM 1177 O O . SER A 1 149 ? -23.098 4.981 22.498 1.00 95.12 149 SER A O 1
ATOM 1179 N N . MET A 1 150 ? -21.231 5.242 21.279 1.00 96.94 150 MET A N 1
ATOM 1180 C CA . MET A 1 150 ? -20.498 4.192 21.983 1.00 96.94 150 MET A CA 1
ATOM 1181 C C . MET A 1 150 ? -20.117 4.666 23.387 1.00 96.94 150 MET A C 1
ATOM 1183 O O . MET A 1 150 ? -19.582 5.756 23.581 1.00 96.94 150 MET A O 1
ATOM 1187 N N . SER A 1 151 ? -20.370 3.825 24.390 1.00 97.62 151 SER A N 1
ATOM 1188 C CA . SER A 1 151 ? -19.919 4.110 25.750 1.00 97.62 151 SER A CA 1
ATOM 1189 C C . SER A 1 151 ? -18.395 3.969 25.845 1.00 97.62 151 SER A C 1
ATOM 1191 O O . SER A 1 151 ? -17.847 2.987 25.345 1.00 97.62 151 SER A O 1
ATOM 1193 N N . PRO A 1 152 ? -17.693 4.838 26.592 1.00 97.69 152 PRO A N 1
ATOM 1194 C CA . PRO A 1 152 ? -16.290 4.609 26.935 1.00 97.69 152 PRO A CA 1
ATOM 1195 C C . PRO A 1 152 ? -16.049 3.313 27.729 1.00 97.69 152 PRO A C 1
ATOM 1197 O O . PRO A 1 152 ? -14.906 2.898 27.889 1.00 97.69 152 PRO A O 1
ATOM 1200 N N . SER A 1 153 ? -17.099 2.673 28.248 1.00 97.44 153 SER A N 1
ATOM 1201 C CA . SER A 1 153 ? -17.042 1.370 28.924 1.00 97.44 153 SER A CA 1
ATOM 1202 C C . SER A 1 153 ? -17.676 0.247 28.097 1.00 97.44 153 SER A C 1
ATOM 1204 O O . SER A 1 153 ? -17.992 -0.806 28.649 1.00 97.44 153 SER A O 1
ATOM 1206 N N . ASP A 1 154 ? -17.894 0.465 26.796 1.00 95.88 154 ASP A N 1
ATOM 1207 C CA . ASP A 1 154 ? -18.411 -0.562 25.894 1.00 95.88 154 ASP A CA 1
ATOM 1208 C C . ASP A 1 154 ? -17.492 -1.803 25.905 1.00 95.88 154 ASP A C 1
ATOM 1210 O O . ASP A 1 154 ? -16.270 -1.645 25.797 1.00 95.88 154 ASP A O 1
ATOM 1214 N N . PRO A 1 155 ? -18.030 -3.033 26.040 1.00 94.12 155 PRO A N 1
ATOM 1215 C CA . PRO A 1 155 ? -17.216 -4.244 26.121 1.00 94.12 155 PRO A CA 1
ATOM 1216 C C . PRO A 1 155 ? -16.274 -4.440 24.931 1.00 94.12 155 PRO A C 1
ATOM 1218 O O . PRO A 1 155 ? -15.156 -4.926 25.114 1.00 94.12 155 PRO A O 1
ATOM 1221 N N . LEU A 1 156 ? -16.697 -4.056 23.722 1.00 93.00 156 LEU A N 1
ATOM 1222 C CA . LEU A 1 156 ? -15.874 -4.192 22.527 1.00 93.00 156 LEU A CA 1
ATOM 1223 C C . LEU A 1 156 ? -14.715 -3.196 22.574 1.00 93.00 156 LEU A C 1
ATOM 1225 O O . LEU A 1 156 ? -13.564 -3.589 22.405 1.00 93.00 156 LEU A O 1
ATOM 1229 N N . LEU A 1 157 ? -14.992 -1.933 22.907 1.00 96.69 157 LEU A N 1
ATOM 1230 C CA . LEU A 1 157 ? -13.944 -0.928 23.075 1.00 96.69 157 LEU A CA 1
ATOM 1231 C C . LEU A 1 157 ? -12.951 -1.340 24.166 1.00 96.69 157 LEU A C 1
ATOM 1233 O O . LEU A 1 157 ? -11.752 -1.285 23.933 1.00 96.69 157 LEU A O 1
ATOM 1237 N N . VAL A 1 158 ? -13.429 -1.799 25.326 1.00 96.56 158 VAL A N 1
ATOM 1238 C CA . VAL A 1 158 ? -12.574 -2.265 26.433 1.00 96.56 158 VAL A CA 1
ATOM 1239 C C . VAL A 1 158 ? -11.683 -3.436 26.012 1.00 96.56 158 VAL A C 1
ATOM 1241 O O . VAL A 1 158 ? -10.541 -3.508 26.460 1.00 96.56 158 VAL A O 1
ATOM 1244 N N . THR A 1 159 ? -12.179 -4.316 25.140 1.00 95.19 159 THR A N 1
ATOM 1245 C CA . THR A 1 159 ? -11.415 -5.458 24.619 1.00 95.19 159 THR A CA 1
ATOM 1246 C C . THR A 1 159 ? -10.305 -5.014 23.666 1.00 95.19 159 THR A C 1
ATOM 1248 O O . THR A 1 159 ? -9.189 -5.501 23.785 1.00 95.19 159 THR A O 1
ATOM 1251 N N . PHE A 1 160 ? -10.582 -4.071 22.759 1.00 97.06 160 PHE A N 1
ATOM 1252 C CA . PHE A 1 160 ? -9.607 -3.597 21.764 1.00 97.06 160 PHE A CA 1
ATOM 1253 C C . PHE A 1 160 ? -8.634 -2.538 22.302 1.00 97.06 160 PHE A C 1
ATOM 1255 O O . PHE A 1 160 ? -7.553 -2.354 21.747 1.00 97.06 160 PHE A O 1
ATOM 1262 N N . PHE A 1 161 ? -8.997 -1.804 23.357 1.00 97.88 161 PHE A N 1
ATOM 1263 C CA . PHE A 1 161 ? -8.210 -0.654 23.812 1.00 97.88 161 PHE A CA 1
ATOM 1264 C C . PHE A 1 161 ? -6.763 -0.966 24.229 1.00 97.88 161 PHE A C 1
ATOM 1266 O O . PHE A 1 161 ? -5.900 -0.144 23.926 1.00 97.88 161 PHE A O 1
ATOM 1273 N N . PRO A 1 162 ? -6.451 -2.106 24.884 1.00 98.00 162 PRO A N 1
ATOM 1274 C CA . PRO A 1 162 ? -5.069 -2.492 25.164 1.00 98.00 162 PRO A CA 1
ATOM 1275 C C . PRO A 1 162 ? -4.184 -2.517 23.915 1.00 98.00 162 PRO A C 1
ATOM 1277 O O . PRO A 1 162 ? -3.080 -1.976 23.947 1.00 98.00 162 PRO A O 1
ATOM 1280 N N . ASP A 1 163 ? -4.686 -3.082 22.816 1.00 98.12 163 ASP A N 1
ATOM 1281 C CA . ASP A 1 163 ? -3.940 -3.197 21.562 1.00 98.12 163 ASP A CA 1
ATOM 1282 C C . ASP A 1 163 ? -3.873 -1.851 20.829 1.00 98.12 163 ASP A C 1
ATOM 1284 O O . ASP A 1 163 ? -2.837 -1.499 20.282 1.00 98.12 163 ASP A O 1
ATOM 1288 N N . ILE A 1 164 ? -4.924 -1.024 20.922 1.00 98.12 164 ILE A N 1
ATOM 1289 C CA . ILE A 1 164 ? -4.893 0.365 20.425 1.00 98.12 164 ILE A CA 1
ATOM 1290 C C . ILE A 1 164 ? -3.783 1.168 21.114 1.00 98.12 164 ILE A C 1
ATOM 1292 O O . ILE A 1 164 ? -3.037 1.887 20.455 1.00 98.12 164 ILE A O 1
ATOM 1296 N N . LEU A 1 165 ? -3.647 1.046 22.438 1.00 97.94 165 LEU A N 1
ATOM 1297 C CA . LEU A 1 165 ? -2.556 1.695 23.167 1.00 97.94 165 LEU A CA 1
ATOM 1298 C C . LEU A 1 165 ? -1.192 1.141 22.742 1.00 97.94 165 LEU A C 1
ATOM 1300 O O . LEU A 1 165 ? -0.243 1.913 22.625 1.00 97.94 165 LEU A O 1
ATOM 1304 N N . ALA A 1 166 ? -1.088 -0.168 22.498 1.00 97.62 166 ALA A N 1
ATOM 1305 C CA . ALA A 1 166 ? 0.152 -0.795 22.055 1.00 97.62 166 ALA A CA 1
ATOM 1306 C C . ALA A 1 166 ? 0.589 -0.306 20.663 1.00 97.62 166 ALA A C 1
ATOM 1308 O O . ALA A 1 166 ? 1.756 0.052 20.501 1.00 97.62 166 ALA A O 1
ATOM 1309 N N . ASP A 1 167 ? -0.339 -0.213 19.707 1.00 96.69 167 ASP A N 1
ATOM 1310 C CA . ASP A 1 167 ? -0.084 0.317 18.360 1.00 96.69 167 ASP A CA 1
ATOM 1311 C C . ASP A 1 167 ? 0.381 1.786 18.411 1.00 96.69 167 ASP A C 1
ATOM 1313 O O . ASP A 1 167 ? 1.286 2.194 17.683 1.00 96.69 167 ASP A O 1
ATOM 1317 N N . GLU A 1 168 ? -0.174 2.576 19.340 1.00 94.62 168 GLU A N 1
ATOM 1318 C CA . GLU A 1 168 ? 0.225 3.968 19.590 1.00 94.62 168 GLU A CA 1
ATOM 1319 C C . GLU A 1 168 ? 1.535 4.106 20.399 1.00 94.62 168 GLU A C 1
ATOM 1321 O O . GLU A 1 168 ? 2.001 5.225 20.633 1.00 94.62 168 GLU A O 1
ATOM 1326 N N . GLY A 1 169 ? 2.135 3.000 20.857 1.00 95.69 169 GLY A N 1
ATOM 1327 C CA . GLY A 1 169 ? 3.332 3.005 21.706 1.00 95.69 169 GLY A CA 1
ATOM 1328 C C . GLY A 1 169 ? 3.100 3.562 23.119 1.00 95.69 169 GLY A C 1
ATOM 1329 O O . GLY A 1 169 ? 4.022 4.103 23.733 1.00 95.69 169 GLY A O 1
ATOM 1330 N N . ARG A 1 170 ? 1.869 3.465 23.628 1.00 96.50 170 ARG A N 1
ATOM 1331 C CA . ARG A 1 170 ? 1.408 4.019 24.911 1.00 96.50 170 ARG A CA 1
ATOM 1332 C C . ARG A 1 170 ? 1.339 2.971 26.019 1.00 96.50 170 ARG A C 1
ATOM 1334 O O . ARG A 1 170 ? 1.340 1.764 25.777 1.00 96.50 170 ARG A O 1
ATOM 1341 N N . SER A 1 171 ? 1.287 3.437 27.266 1.00 97.06 171 SER A N 1
ATOM 1342 C CA . SER A 1 171 ? 1.263 2.558 28.440 1.00 97.06 171 SER A CA 1
ATOM 1343 C C . SER A 1 171 ? -0.124 1.963 28.675 1.00 97.06 171 SER A C 1
ATOM 1345 O O . SER A 1 171 ? -1.135 2.646 28.546 1.00 97.06 171 SER A O 1
ATOM 1347 N N . GLN A 1 172 ? -0.183 0.712 29.138 1.00 96.62 172 GLN A N 1
ATOM 1348 C CA . GLN A 1 172 ? -1.440 0.059 29.534 1.00 96.62 172 GLN A CA 1
ATOM 1349 C C . GLN A 1 172 ? -2.123 0.735 30.735 1.00 96.62 172 GLN A C 1
ATOM 1351 O O . GLN A 1 172 ? -3.337 0.627 30.901 1.00 96.62 172 GLN A O 1
ATOM 1356 N N . GLU A 1 173 ? -1.375 1.484 31.548 1.00 96.88 173 GLU A N 1
ATOM 1357 C CA . GLU A 1 173 ? -1.925 2.303 32.640 1.00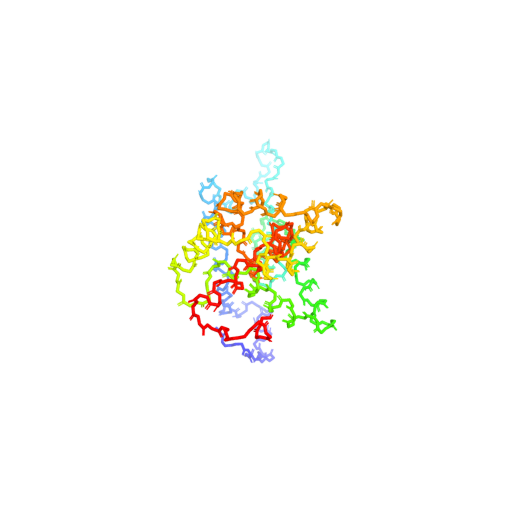 96.88 173 GLU A CA 1
ATOM 1358 C C . GLU A 1 173 ? -2.850 3.416 32.119 1.00 96.88 173 GLU A C 1
ATOM 1360 O O . GLU A 1 173 ? -3.728 3.900 32.834 1.00 96.88 173 GLU A O 1
ATOM 1365 N N . GLU A 1 174 ? -2.705 3.786 30.845 1.00 96.94 174 GLU A N 1
ATOM 1366 C CA . GLU A 1 174 ? -3.550 4.766 30.174 1.00 96.94 174 GLU A CA 1
ATOM 1367 C C . GLU A 1 174 ? -4.907 4.189 29.747 1.00 96.94 174 GLU A C 1
ATOM 1369 O O . GLU A 1 174 ? -5.729 4.929 29.202 1.00 96.94 174 GLU A O 1
ATOM 1374 N N . ASN A 1 175 ? -5.198 2.911 30.019 1.00 97.44 175 ASN A N 1
ATOM 1375 C CA . ASN A 1 175 ? -6.486 2.275 29.734 1.00 97.44 175 ASN A CA 1
ATOM 1376 C C . ASN A 1 1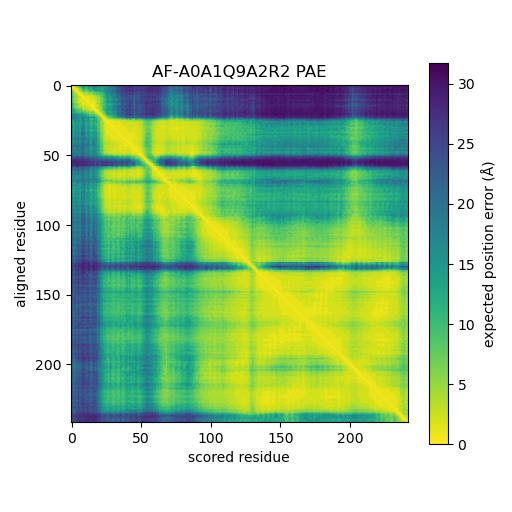75 ? -7.586 2.713 30.725 1.00 97.44 175 ASN A C 1
ATOM 1378 O O . ASN A 1 175 ? -8.194 1.921 31.453 1.00 97.44 175 ASN A O 1
ATOM 1382 N N . THR A 1 176 ? -7.854 4.014 30.753 1.00 97.88 176 THR A N 1
ATOM 1383 C CA . THR A 1 176 ? -8.847 4.656 31.613 1.00 97.88 176 THR A CA 1
ATOM 1384 C C . THR A 1 176 ? -10.133 4.950 30.842 1.00 97.88 176 THR A C 1
ATOM 1386 O O . THR A 1 176 ? -10.131 5.094 29.619 1.00 97.88 176 THR A O 1
ATOM 1389 N N . VAL A 1 177 ? -11.250 5.078 31.565 1.00 98.06 177 VAL A N 1
ATOM 1390 C CA . VAL A 1 177 ? -12.543 5.495 30.984 1.00 98.06 177 VAL A CA 1
ATOM 1391 C C . VAL A 1 177 ? -12.399 6.830 30.246 1.00 98.06 177 VAL A C 1
ATOM 1393 O O . VAL A 1 177 ? -12.956 7.005 29.167 1.00 98.06 177 VAL A O 1
ATOM 1396 N N . GLU A 1 178 ? -11.610 7.747 30.803 1.00 98.12 178 GLU A N 1
ATOM 1397 C CA . GLU A 1 178 ? -11.390 9.072 30.230 1.00 98.12 178 GLU A CA 1
ATOM 1398 C C . GLU A 1 178 ? -10.600 9.015 28.918 1.00 98.12 178 GLU A C 1
ATOM 1400 O O . GLU A 1 178 ? -11.004 9.617 27.927 1.00 98.12 178 GLU A O 1
ATOM 1405 N N . ASN A 1 179 ? -9.527 8.225 28.853 1.00 98.06 179 ASN A N 1
ATOM 1406 C CA . ASN A 1 179 ? -8.770 8.071 27.609 1.00 98.06 179 ASN A CA 1
ATOM 1407 C C . ASN A 1 179 ? -9.575 7.350 26.523 1.00 98.06 179 ASN A C 1
ATOM 1409 O O . ASN A 1 179 ? -9.449 7.692 25.349 1.00 98.06 179 ASN A O 1
ATOM 1413 N N . ARG A 1 180 ? -10.442 6.402 26.898 1.00 98.56 180 ARG A N 1
ATOM 1414 C CA . ARG A 1 180 ? -11.390 5.774 25.966 1.00 98.56 180 ARG A CA 1
ATOM 1415 C C . ARG A 1 180 ? -12.408 6.781 25.426 1.00 98.56 180 ARG A C 1
ATOM 1417 O O . ARG A 1 180 ? -12.686 6.772 24.230 1.00 98.56 180 ARG A O 1
ATOM 1424 N N . ARG A 1 181 ? -12.903 7.698 26.266 1.00 98.50 181 ARG A N 1
ATOM 1425 C CA . ARG A 1 181 ? -13.769 8.813 25.842 1.00 98.50 181 ARG A CA 1
ATOM 1426 C C . ARG A 1 181 ? -13.052 9.730 24.847 1.00 98.50 181 ARG A C 1
ATOM 1428 O O . ARG A 1 181 ? -13.581 9.984 23.771 1.00 98.50 181 ARG A O 1
ATOM 1435 N N . LEU A 1 182 ? -11.835 10.169 25.172 1.00 98.12 182 LEU A N 1
ATOM 1436 C CA . LEU A 1 182 ? -11.018 11.018 24.294 1.00 98.12 182 LEU A CA 1
ATOM 1437 C C . LEU A 1 182 ? -10.695 10.332 22.960 1.00 98.12 182 LEU A C 1
ATOM 1439 O O . LEU A 1 182 ? -10.723 10.968 21.905 1.00 98.12 182 LEU A O 1
ATOM 1443 N N . PHE A 1 183 ? -10.423 9.025 22.989 1.00 98.31 183 PHE A N 1
ATOM 1444 C CA . PHE A 1 183 ? -10.244 8.233 21.778 1.00 98.31 183 PHE A CA 1
ATOM 1445 C C . PHE A 1 183 ? -11.493 8.287 20.894 1.00 98.31 183 PHE A C 1
ATOM 1447 O O . PHE A 1 183 ? -11.363 8.661 19.729 1.00 98.31 183 PHE A O 1
ATOM 1454 N N . LEU A 1 184 ? -12.679 7.994 21.445 1.00 98.50 184 LEU A N 1
ATOM 1455 C CA . LEU A 1 184 ? -13.949 8.039 20.710 1.00 98.50 184 LEU A CA 1
ATOM 1456 C C . LEU A 1 184 ? -14.221 9.423 20.106 1.00 98.50 184 LEU A C 1
ATOM 1458 O O . LEU A 1 184 ? -14.614 9.510 18.948 1.00 98.50 184 LEU A O 1
ATOM 1462 N N . GLU A 1 185 ? -13.939 10.502 20.837 1.00 98.06 185 GLU A N 1
ATOM 1463 C CA . GLU A 1 185 ? -14.086 11.877 20.332 1.00 98.06 185 GLU A CA 1
ATOM 1464 C C . GLU A 1 185 ? -13.133 12.189 19.172 1.00 98.06 185 GLU A C 1
ATOM 1466 O O . GLU A 1 185 ? -13.492 12.896 18.228 1.00 98.06 185 GLU A O 1
ATOM 1471 N N . SER A 1 186 ? -11.913 11.649 19.219 1.00 97.44 186 SER A N 1
ATOM 1472 C CA . SER A 1 186 ? -10.912 11.833 18.163 1.00 97.44 186 SER A CA 1
ATOM 1473 C C . SER A 1 186 ? -11.126 10.925 16.948 1.00 97.44 186 SER A C 1
ATOM 1475 O O . SER A 1 186 ? -10.689 11.270 15.848 1.00 97.44 186 SER A O 1
ATOM 1477 N N . LEU A 1 187 ? -11.782 9.772 17.138 1.00 97.69 187 LEU A N 1
ATOM 1478 C CA . LEU A 1 187 ? -11.870 8.673 16.174 1.00 97.69 187 LEU A CA 1
ATOM 1479 C C . LEU A 1 187 ? -12.366 9.117 14.786 1.00 97.69 187 LEU A C 1
ATOM 1481 O O . LEU A 1 187 ? -11.699 8.780 13.803 1.00 97.69 187 LEU A O 1
ATOM 1485 N N . PRO A 1 188 ? -13.429 9.938 14.663 1.00 97.56 188 PRO A N 1
ATOM 1486 C CA . PRO A 1 188 ? -13.876 10.481 13.384 1.00 97.56 188 PRO A CA 1
ATOM 1487 C C . PRO A 1 188 ? -12.772 11.159 12.575 1.00 97.56 188 PRO A C 1
ATOM 1489 O O . PRO A 1 188 ? -12.782 11.123 11.352 1.00 97.56 188 PRO A O 1
ATOM 1492 N N . ASN A 1 189 ? -11.813 11.805 13.233 1.00 96.69 189 ASN A N 1
ATOM 1493 C CA . ASN A 1 189 ? -10.802 12.632 12.578 1.00 96.69 189 ASN A CA 1
ATOM 1494 C C . ASN A 1 189 ? -9.471 11.904 12.360 1.00 96.69 189 ASN A C 1
ATOM 1496 O O . ASN A 1 189 ? -8.532 12.499 11.829 1.00 96.69 189 ASN A O 1
ATOM 1500 N N . ARG A 1 190 ? -9.380 10.621 12.728 1.00 95.62 190 ARG A N 1
ATOM 1501 C CA . ARG A 1 190 ? -8.178 9.813 12.509 1.00 95.62 190 ARG A CA 1
ATOM 1502 C C . ARG A 1 190 ? -7.902 9.618 11.015 1.00 95.62 190 ARG A C 1
ATOM 1504 O O . ARG A 1 190 ? -8.811 9.481 10.189 1.00 95.62 190 ARG A O 1
ATOM 1511 N N . SER A 1 191 ? -6.618 9.567 10.668 1.00 93.19 191 SER A N 1
ATOM 1512 C CA . SER A 1 191 ? -6.121 9.417 9.292 1.00 93.19 191 SER A CA 1
ATOM 1513 C C . SER A 1 191 ? -6.707 8.183 8.598 1.00 93.19 191 SER A C 1
ATOM 1515 O O . SER A 1 191 ? -7.181 8.289 7.468 1.00 93.19 191 SER A O 1
ATOM 1517 N N . PHE A 1 192 ? -6.752 7.038 9.285 1.00 92.62 192 PHE A N 1
ATOM 1518 C CA . PHE A 1 192 ? -7.255 5.771 8.747 1.00 92.62 192 PHE A CA 1
ATOM 1519 C C . PHE A 1 192 ? -8.771 5.758 8.479 1.00 92.62 192 PHE A C 1
ATOM 1521 O O . PHE A 1 192 ? -9.241 4.929 7.698 1.00 92.62 192 PHE A O 1
ATOM 1528 N N . VAL A 1 193 ? -9.527 6.688 9.079 1.00 94.75 193 VAL A N 1
ATOM 1529 C CA . VAL A 1 193 ? -10.967 6.894 8.838 1.00 94.75 193 VAL A CA 1
ATOM 1530 C C . VAL A 1 193 ? -11.189 7.878 7.691 1.00 94.75 193 VAL A C 1
ATOM 1532 O O . VAL A 1 193 ? -12.057 7.683 6.840 1.00 94.75 193 VAL A O 1
ATOM 1535 N N . ARG A 1 194 ? -10.404 8.958 7.622 1.00 93.38 194 ARG A N 1
ATOM 1536 C CA . ARG A 1 194 ? -10.599 10.010 6.610 1.00 93.38 194 ARG A CA 1
ATOM 1537 C C . ARG A 1 194 ? -9.889 9.735 5.286 1.00 93.38 194 ARG A C 1
ATOM 1539 O O . ARG A 1 194 ? -10.350 10.214 4.250 1.00 93.38 194 ARG A O 1
ATOM 1546 N N . ALA A 1 195 ? -8.850 8.905 5.280 1.00 91.38 195 ALA A N 1
ATOM 1547 C CA . ALA A 1 195 ? -8.108 8.522 4.086 1.00 91.38 195 ALA A CA 1
ATOM 1548 C C . ALA A 1 195 ? -7.988 6.997 3.937 1.00 91.38 195 ALA A C 1
ATOM 1550 O O . ALA A 1 195 ? -7.744 6.261 4.888 1.00 91.38 195 ALA A O 1
ATOM 1551 N N . LYS A 1 196 ? -8.100 6.510 2.694 1.00 88.69 196 LYS A N 1
ATOM 1552 C CA . LYS A 1 196 ? -7.942 5.079 2.368 1.00 88.69 196 LYS A CA 1
ATOM 1553 C C . LYS A 1 196 ? -6.499 4.573 2.485 1.00 88.69 196 LYS A C 1
ATOM 1555 O O . LYS A 1 196 ? -6.295 3.362 2.447 1.00 88.69 196 LYS A O 1
ATOM 1560 N N . GLY A 1 197 ? -5.523 5.477 2.573 1.00 88.75 197 GLY A N 1
ATOM 1561 C CA . GLY A 1 197 ? -4.095 5.153 2.536 1.00 88.75 197 GLY A CA 1
ATOM 1562 C C . GLY A 1 197 ? -3.644 4.583 1.191 1.00 88.75 197 GLY A C 1
ATOM 1563 O O . GLY A 1 197 ? -4.346 4.678 0.184 1.00 88.75 197 GLY A O 1
ATOM 1564 N N . THR A 1 198 ? -2.473 3.970 1.167 1.00 90.56 198 THR A N 1
ATOM 1565 C CA . THR A 1 198 ? -1.849 3.377 -0.010 1.00 90.56 198 THR A CA 1
ATOM 1566 C C . THR A 1 198 ? -2.482 2.030 -0.348 1.00 90.56 198 THR A C 1
ATOM 1568 O O . THR A 1 198 ? -2.622 1.144 0.491 1.00 90.56 198 THR A O 1
ATOM 1571 N N . LYS A 1 199 ? -2.855 1.849 -1.621 1.00 90.31 199 LYS A N 1
ATOM 1572 C CA . LYS A 1 199 ? -3.357 0.566 -2.122 1.00 90.31 199 LYS A CA 1
ATOM 1573 C C . LYS A 1 199 ? -2.205 -0.413 -2.347 1.00 90.31 199 LYS A C 1
ATOM 1575 O O . LYS A 1 199 ? -1.337 -0.156 -3.188 1.00 90.31 199 LYS A O 1
ATOM 1580 N N . ALA A 1 200 ? -2.255 -1.565 -1.688 1.00 91.25 200 ALA A N 1
ATOM 1581 C CA . ALA A 1 200 ? -1.316 -2.654 -1.919 1.00 91.25 200 ALA A CA 1
ATOM 1582 C C . ALA A 1 200 ? -1.636 -3.359 -3.255 1.00 91.25 200 ALA A C 1
ATOM 1584 O O . ALA A 1 200 ? -2.798 -3.629 -3.566 1.00 91.25 200 ALA A O 1
ATOM 1585 N N . SER A 1 201 ? -0.628 -3.660 -4.076 1.00 89.25 201 SER A N 1
ATOM 1586 C CA . SER A 1 201 ? -0.797 -4.390 -5.342 1.00 89.25 201 SER A CA 1
ATOM 1587 C C . SER A 1 201 ? 0.407 -5.286 -5.634 1.00 89.25 201 SER A C 1
ATOM 1589 O O . SER A 1 201 ? 1.528 -4.777 -5.633 1.00 89.25 201 SER A O 1
ATOM 1591 N N . PRO A 1 202 ? 0.214 -6.561 -6.017 1.00 83.25 202 PRO A N 1
ATOM 1592 C CA . PRO A 1 202 ? 1.321 -7.425 -6.437 1.00 83.25 202 PRO A CA 1
ATOM 1593 C C . PRO A 1 202 ? 2.149 -6.824 -7.580 1.00 83.25 202 PRO A C 1
ATOM 1595 O O . PRO A 1 202 ? 3.346 -7.044 -7.667 1.00 83.25 202 PRO A O 1
ATOM 1598 N N . SER A 1 203 ? 1.522 -6.008 -8.432 1.00 82.31 203 SER A N 1
ATOM 1599 C CA . SER A 1 203 ? 2.171 -5.352 -9.571 1.00 82.31 203 SER A CA 1
ATOM 1600 C C . SER A 1 203 ? 2.992 -4.105 -9.213 1.00 82.31 203 SER A C 1
ATOM 1602 O O . SER A 1 203 ? 3.498 -3.439 -10.113 1.00 82.31 203 SER A O 1
ATOM 1604 N N . ARG A 1 204 ? 3.031 -3.697 -7.938 1.00 83.81 204 ARG A N 1
ATOM 1605 C CA . ARG A 1 204 ? 3.753 -2.506 -7.473 1.00 83.81 204 ARG A CA 1
ATOM 1606 C C . ARG A 1 204 ? 4.810 -2.920 -6.461 1.00 83.81 204 ARG A C 1
ATOM 1608 O O . ARG A 1 204 ? 4.477 -3.487 -5.417 1.00 83.81 204 ARG A O 1
ATOM 1615 N N . PHE A 1 205 ? 6.062 -2.574 -6.752 1.00 82.94 205 PHE A N 1
ATOM 1616 C CA . PHE A 1 205 ? 7.200 -2.869 -5.888 1.00 82.94 205 PHE A CA 1
ATOM 1617 C C . PHE A 1 205 ? 6.975 -2.346 -4.468 1.00 82.94 205 PHE A C 1
ATOM 1619 O O . PHE A 1 205 ? 6.517 -1.219 -4.283 1.00 82.94 205 PHE A O 1
ATOM 1626 N N . ASN A 1 206 ? 7.276 -3.189 -3.476 1.00 82.75 206 ASN A N 1
ATOM 1627 C CA . ASN A 1 206 ? 7.179 -2.900 -2.038 1.00 82.75 206 ASN A CA 1
ATOM 1628 C C . ASN A 1 206 ? 5.812 -2.392 -1.546 1.00 82.75 206 ASN A C 1
ATOM 1630 O O . ASN A 1 206 ? 5.695 -1.945 -0.408 1.00 82.75 206 ASN A O 1
ATOM 1634 N N . SER A 1 207 ? 4.759 -2.474 -2.364 1.00 89.12 207 SER A N 1
ATOM 1635 C CA . SER A 1 207 ? 3.470 -1.862 -2.028 1.00 89.12 207 SER A CA 1
ATOM 1636 C C . SER A 1 207 ? 2.802 -2.483 -0.804 1.00 89.12 207 SER A C 1
ATOM 1638 O O . SER A 1 207 ? 2.077 -1.786 -0.103 1.00 89.12 207 SER A O 1
ATOM 1640 N N . LEU A 1 208 ? 3.065 -3.765 -0.528 1.00 88.38 208 LEU A N 1
ATOM 1641 C CA . LEU A 1 208 ? 2.580 -4.439 0.672 1.00 88.38 208 LEU A CA 1
ATOM 1642 C C . LEU A 1 208 ? 3.213 -3.845 1.936 1.00 88.38 208 LEU A C 1
ATOM 1644 O O . LEU A 1 208 ? 2.495 -3.462 2.850 1.00 88.38 208 LEU A O 1
ATOM 1648 N N . SER A 1 209 ? 4.541 -3.710 1.954 1.00 88.81 209 SER A N 1
ATOM 1649 C CA . SER A 1 209 ? 5.285 -3.137 3.081 1.00 88.81 209 SER A CA 1
ATOM 1650 C C . SER A 1 209 ? 4.919 -1.675 3.327 1.00 88.81 209 SER A C 1
ATOM 1652 O O . SER A 1 209 ? 4.786 -1.271 4.475 1.00 88.81 209 SER A O 1
ATOM 1654 N N . ILE A 1 210 ? 4.705 -0.895 2.262 1.00 91.94 210 ILE A N 1
ATOM 1655 C CA . ILE A 1 210 ? 4.265 0.504 2.372 1.00 91.94 210 ILE A CA 1
ATOM 1656 C C . ILE A 1 210 ? 2.852 0.581 2.965 1.00 91.94 210 ILE A C 1
ATOM 1658 O O . ILE A 1 210 ? 2.621 1.343 3.897 1.00 91.94 210 ILE A O 1
ATOM 1662 N N . ALA A 1 211 ? 1.911 -0.220 2.452 1.00 92.12 211 ALA A N 1
ATOM 1663 C CA . ALA A 1 211 ? 0.537 -0.229 2.954 1.00 92.12 211 ALA A CA 1
ATOM 1664 C C . ALA A 1 211 ? 0.445 -0.723 4.406 1.00 92.12 211 ALA A C 1
ATOM 1666 O O . ALA A 1 211 ? -0.383 -0.222 5.163 1.00 92.12 211 ALA A O 1
ATOM 1667 N N . HIS A 1 212 ? 1.297 -1.681 4.785 1.00 91.62 212 HIS A N 1
ATOM 1668 C CA . HIS A 1 212 ? 1.451 -2.118 6.167 1.00 91.62 212 HIS A CA 1
ATOM 1669 C C . HIS A 1 212 ? 1.965 -0.978 7.043 1.00 91.62 212 HIS A C 1
ATOM 1671 O O . HIS A 1 212 ? 1.264 -0.612 7.972 1.00 91.62 212 HIS A O 1
ATOM 1677 N N . ALA A 1 213 ? 3.103 -0.363 6.708 1.00 92.31 213 ALA A N 1
ATOM 1678 C CA . ALA A 1 213 ? 3.705 0.700 7.516 1.00 92.31 213 ALA A CA 1
ATOM 1679 C C . ALA A 1 213 ? 2.778 1.911 7.737 1.00 92.31 213 ALA A C 1
ATOM 1681 O O . ALA A 1 213 ? 2.851 2.559 8.773 1.00 92.31 213 ALA A O 1
ATOM 1682 N N . GLU A 1 214 ? 1.899 2.222 6.779 1.00 91.56 214 GLU A N 1
ATOM 1683 C CA . GLU A 1 214 ? 0.890 3.278 6.938 1.00 91.56 214 GLU A CA 1
ATOM 1684 C C . GLU A 1 214 ? -0.272 2.908 7.868 1.00 91.56 214 GLU A C 1
ATOM 1686 O O . GLU A 1 214 ? -0.900 3.809 8.415 1.00 91.56 214 GLU A O 1
ATOM 1691 N N . LEU A 1 215 ? -0.636 1.625 7.968 1.00 90.50 215 LEU A N 1
ATOM 1692 C CA . LEU A 1 215 ? -1.788 1.181 8.760 1.00 90.50 215 LEU A CA 1
ATOM 1693 C C . LEU A 1 215 ? -1.387 0.619 10.125 1.00 90.50 215 LEU A C 1
ATOM 1695 O O . LEU A 1 215 ? -2.206 0.645 11.032 1.00 90.50 215 LEU A O 1
ATOM 1699 N N . ASP A 1 216 ? -0.161 0.118 10.257 1.00 92.06 216 ASP A N 1
ATOM 1700 C CA . ASP A 1 216 ? 0.362 -0.539 11.457 1.00 92.06 216 ASP A CA 1
ATOM 1701 C C . ASP A 1 216 ? 0.119 0.262 12.749 1.00 92.06 216 ASP A C 1
ATOM 1703 O O . ASP A 1 216 ? -0.433 -0.314 13.681 1.00 92.06 216 ASP A O 1
ATOM 1707 N N . PRO A 1 217 ? 0.367 1.591 12.800 1.00 93.25 217 PRO A N 1
ATOM 1708 C CA . PRO A 1 217 ? 0.157 2.371 14.026 1.00 93.25 217 PRO A CA 1
ATOM 1709 C C . PRO A 1 217 ? -1.312 2.529 14.446 1.00 93.25 217 PRO A C 1
ATOM 1711 O O . PRO A 1 217 ? -1.595 3.012 15.536 1.00 93.25 217 PRO A O 1
ATOM 1714 N N . ASP A 1 218 ? -2.253 2.190 13.565 1.00 94.25 218 ASP A N 1
ATOM 1715 C CA . ASP A 1 218 ? -3.691 2.339 13.779 1.00 94.25 218 ASP A CA 1
ATOM 1716 C C . ASP A 1 218 ? -4.438 1.006 13.554 1.00 94.25 218 ASP A C 1
ATOM 1718 O O . ASP A 1 218 ? -5.664 0.991 13.381 1.00 94.25 218 ASP A O 1
ATOM 1722 N N . TRP A 1 219 ? -3.719 -0.122 13.503 1.00 94.19 219 TRP A N 1
ATOM 1723 C CA . TRP A 1 219 ? -4.261 -1.407 13.062 1.00 94.19 219 TRP A CA 1
ATOM 1724 C C . TRP A 1 219 ? -5.445 -1.856 13.922 1.00 94.19 219 TRP A C 1
ATOM 1726 O O . TRP A 1 219 ? -6.530 -2.140 13.402 1.00 94.19 219 TRP A O 1
ATOM 1736 N N . SER A 1 220 ? -5.269 -1.861 15.239 1.00 96.62 220 SER A N 1
ATOM 1737 C CA . SER A 1 220 ? -6.270 -2.308 16.207 1.00 96.62 220 SER A CA 1
ATOM 1738 C C . SER A 1 220 ? -7.455 -1.349 16.274 1.00 96.62 220 SER A C 1
ATOM 1740 O O . SER A 1 220 ? -8.606 -1.783 16.350 1.00 96.62 220 SER A O 1
ATOM 1742 N N . ALA A 1 221 ? -7.203 -0.042 16.153 1.00 97.19 221 ALA A N 1
ATOM 1743 C CA . ALA A 1 221 ? -8.257 0.970 16.117 1.00 97.19 221 ALA A CA 1
ATOM 1744 C C . ALA A 1 221 ? -9.126 0.816 14.863 1.00 97.19 221 ALA A C 1
ATOM 1746 O O . ALA A 1 221 ? -10.355 0.893 14.925 1.00 97.19 221 ALA A O 1
ATOM 1747 N N . PHE A 1 222 ? -8.501 0.535 13.720 1.00 95.62 222 PHE A N 1
ATOM 1748 C CA . PHE A 1 222 ? -9.218 0.252 12.489 1.00 95.62 222 PHE A CA 1
ATOM 1749 C C . PHE A 1 222 ? -9.987 -1.077 12.554 1.00 95.62 222 PHE A C 1
ATOM 1751 O O . PHE A 1 222 ? -11.132 -1.139 12.098 1.00 95.62 222 PHE A O 1
ATOM 1758 N N . CYS A 1 223 ? -9.416 -2.118 13.169 1.00 94.88 223 CYS A N 1
ATOM 1759 C CA . CYS A 1 223 ? -10.109 -3.388 13.394 1.00 94.88 223 CYS A CA 1
ATOM 1760 C C . CYS A 1 223 ? -11.354 -3.221 14.273 1.00 94.88 223 CYS A C 1
ATOM 1762 O O . CYS A 1 223 ? -12.394 -3.785 13.939 1.00 94.88 223 CYS A O 1
ATOM 1764 N N . LEU A 1 224 ? -11.292 -2.397 15.324 1.00 96.50 224 LEU A N 1
ATOM 1765 C CA . LEU A 1 224 ? -12.458 -2.058 16.143 1.00 96.50 224 LEU A CA 1
ATOM 1766 C C . LEU A 1 224 ? -13.583 -1.440 15.294 1.00 96.50 224 LEU A C 1
ATOM 1768 O O . LEU A 1 224 ? -14.731 -1.873 15.389 1.00 96.50 224 LEU A O 1
ATOM 1772 N N . VAL A 1 225 ? -13.267 -0.469 14.428 1.00 96.31 225 VAL A N 1
ATOM 1773 C CA . VAL A 1 225 ? -14.267 0.149 13.532 1.00 96.31 225 VAL A CA 1
ATOM 1774 C C . VAL A 1 225 ? -14.885 -0.894 12.598 1.00 96.31 225 VAL A C 1
ATOM 1776 O O . VAL A 1 225 ? -16.102 -0.918 12.411 1.00 96.31 225 VAL A O 1
ATOM 1779 N N . LEU A 1 226 ? -14.071 -1.788 12.028 1.00 93.69 226 LEU A N 1
ATOM 1780 C CA . LEU A 1 226 ? -14.569 -2.871 11.179 1.00 93.69 226 LEU A CA 1
ATOM 1781 C C . LEU A 1 226 ? -15.442 -3.868 11.950 1.00 93.69 226 LEU A C 1
ATOM 1783 O O . LEU A 1 226 ? -16.446 -4.325 11.406 1.00 93.69 226 LEU A O 1
ATOM 1787 N N . ALA A 1 227 ? -15.097 -4.187 13.197 1.00 93.88 227 ALA A N 1
ATOM 1788 C CA . ALA A 1 227 ? -15.877 -5.077 14.049 1.00 93.88 227 ALA A CA 1
ATOM 1789 C C . ALA A 1 227 ? -17.268 -4.496 14.339 1.00 93.88 227 ALA A C 1
ATOM 1791 O O . ALA A 1 227 ? -18.275 -5.180 14.142 1.00 93.88 227 ALA A O 1
ATOM 1792 N N . VAL A 1 228 ? -17.342 -3.211 14.708 1.00 94.38 228 VAL A N 1
ATOM 1793 C CA . VAL A 1 228 ? -18.619 -2.501 14.895 1.00 94.38 228 VAL A CA 1
ATOM 1794 C C . VAL A 1 228 ? -19.420 -2.470 13.596 1.00 94.38 228 VAL A C 1
ATOM 1796 O O . VAL A 1 228 ? -20.613 -2.760 13.608 1.00 94.38 228 VAL A O 1
ATOM 1799 N N . LEU A 1 229 ? -18.773 -2.193 12.460 1.00 92.88 229 LEU A N 1
ATOM 1800 C CA . LEU A 1 229 ? -19.430 -2.217 11.154 1.00 92.88 229 LEU A CA 1
ATOM 1801 C C . LEU A 1 229 ? -20.024 -3.603 10.849 1.00 92.88 229 LEU A C 1
ATOM 1803 O O . LEU A 1 229 ? -21.165 -3.693 10.404 1.00 92.88 229 LEU A O 1
ATOM 1807 N N . CYS A 1 230 ? -19.294 -4.687 11.125 1.00 91.50 230 CYS A N 1
ATOM 1808 C CA . CYS A 1 230 ? -19.790 -6.051 10.921 1.00 91.50 230 CYS A CA 1
ATOM 1809 C C . CYS A 1 230 ? -20.991 -6.379 11.821 1.00 91.50 230 CYS A C 1
ATOM 1811 O O . CYS A 1 230 ? -21.914 -7.061 11.372 1.00 91.50 230 CYS A O 1
ATOM 1813 N N . ILE A 1 231 ? -21.006 -5.884 13.064 1.00 90.06 231 ILE A N 1
ATOM 1814 C CA . ILE A 1 231 ? -22.157 -6.009 13.971 1.00 90.06 231 ILE A CA 1
ATOM 1815 C C . ILE A 1 231 ? -23.355 -5.218 13.426 1.00 90.06 231 ILE A C 1
ATOM 1817 O O . ILE A 1 231 ? -24.446 -5.774 13.308 1.00 90.06 231 ILE A O 1
ATOM 1821 N N . ASN A 1 232 ? -23.157 -3.952 13.044 1.00 90.25 232 ASN A N 1
ATOM 1822 C CA . ASN A 1 232 ? -24.226 -3.073 12.557 1.00 90.25 232 ASN A CA 1
ATOM 1823 C C . ASN A 1 232 ? -24.854 -3.585 11.252 1.00 90.25 232 ASN A C 1
ATOM 1825 O O . ASN A 1 232 ? -26.060 -3.467 11.049 1.00 90.25 232 ASN A O 1
ATOM 1829 N N . GLU A 1 233 ? -24.053 -4.200 10.381 1.00 90.06 233 GLU A N 1
ATOM 1830 C CA . GLU A 1 233 ? -24.523 -4.830 9.141 1.00 90.06 233 GLU A CA 1
ATOM 1831 C C . GLU A 1 233 ? -25.122 -6.235 9.367 1.00 90.06 233 GLU A C 1
ATOM 1833 O O . GLU A 1 233 ? -25.623 -6.858 8.428 1.00 90.06 233 GLU A O 1
ATOM 1838 N N . GLY A 1 234 ? -25.081 -6.755 10.600 1.00 89.56 234 GLY A N 1
ATOM 1839 C CA . GLY A 1 234 ? -25.611 -8.071 10.962 1.00 89.56 234 GLY A CA 1
ATOM 1840 C C . GLY A 1 234 ? -24.802 -9.250 10.413 1.00 89.56 234 GLY A C 1
ATOM 1841 O O . GLY A 1 234 ? -25.328 -10.362 10.305 1.00 89.56 234 GLY A O 1
ATOM 1842 N N . TRP A 1 235 ? -23.539 -9.025 10.041 1.00 88.62 235 TRP A N 1
ATOM 1843 C CA . TRP A 1 235 ? -22.627 -10.062 9.545 1.00 88.62 235 TRP A CA 1
ATOM 1844 C C . TRP A 1 235 ? -22.087 -10.936 10.673 1.00 88.62 235 TRP A C 1
ATOM 1846 O O . TRP A 1 235 ? -21.889 -12.134 10.474 1.00 88.62 235 TRP A O 1
ATOM 1856 N N . CYS A 1 236 ? -21.935 -10.354 11.862 1.00 85.69 236 CYS A N 1
ATOM 1857 C CA . CYS A 1 236 ? -21.594 -11.060 13.092 1.00 85.69 236 CYS A CA 1
ATOM 1858 C C . CYS A 1 236 ? -22.799 -11.022 14.037 1.00 85.69 236 CYS A C 1
ATOM 1860 O O . CYS A 1 236 ? -23.384 -9.962 14.263 1.00 85.69 236 CYS A O 1
ATOM 1862 N N . LYS A 1 237 ? -23.200 -12.177 14.580 1.00 72.75 237 LYS A N 1
ATOM 1863 C CA . LYS A 1 237 ? -24.364 -12.291 15.480 1.00 72.75 237 LYS A CA 1
ATOM 1864 C C . LYS A 1 237 ? -23.958 -12.351 16.947 1.00 72.75 237 LYS A C 1
ATOM 1866 O O . LYS A 1 237 ? -24.788 -12.113 17.823 1.00 72.75 237 LYS A O 1
ATOM 1871 N N . LYS A 1 238 ? -22.709 -12.715 17.222 1.00 69.25 238 LYS A N 1
ATOM 1872 C CA . LYS A 1 238 ? -22.127 -12.841 18.556 1.00 69.25 238 LYS A CA 1
ATOM 1873 C C . LYS A 1 238 ? -20.729 -12.240 18.554 1.00 69.25 238 LYS A C 1
ATOM 1875 O O . LYS A 1 238 ? -20.041 -12.282 17.543 1.00 69.25 238 LYS A O 1
ATOM 1880 N N . ALA A 1 239 ? -20.277 -11.772 19.714 1.00 59.66 239 ALA A N 1
ATOM 1881 C CA . ALA A 1 239 ? -18.891 -11.340 19.892 1.00 59.66 239 ALA A CA 1
ATOM 1882 C C . ALA A 1 239 ? -17.879 -12.472 19.631 1.00 59.66 239 ALA A C 1
ATOM 1884 O O . ALA A 1 239 ? -16.755 -12.191 19.264 1.00 59.66 239 ALA A O 1
ATOM 1885 N N . SER A 1 240 ? -18.285 -13.743 19.764 1.00 68.38 240 SER A N 1
ATOM 1886 C CA . SER A 1 240 ? -17.469 -14.907 19.380 1.00 68.38 240 SER A CA 1
ATOM 1887 C C . SER A 1 240 ? -17.279 -15.072 17.870 1.00 68.38 240 SER A C 1
ATOM 1889 O O . SER A 1 240 ? -16.500 -15.922 17.453 1.00 68.38 240 SER A O 1
ATOM 1891 N N . ASP A 1 241 ? -18.071 -14.359 17.067 1.00 65.94 241 ASP A N 1
ATOM 1892 C CA . ASP A 1 241 ? -17.970 -14.374 15.607 1.00 65.94 241 ASP A CA 1
ATOM 1893 C C . ASP A 1 241 ? -16.953 -13.326 15.102 1.00 65.94 241 ASP A C 1
ATOM 1895 O O . ASP A 1 241 ? -16.724 -13.241 13.895 1.00 65.94 241 ASP A O 1
ATOM 1899 N N . LEU A 1 242 ? -16.398 -12.514 16.012 1.00 61.59 242 LEU A N 1
ATOM 1900 C CA . LEU A 1 242 ? -15.343 -11.521 15.791 1.00 61.59 242 LEU A CA 1
ATOM 1901 C C . LEU A 1 242 ? -14.012 -12.054 16.329 1.00 61.59 242 LEU A C 1
ATOM 1903 O O . LEU A 1 242 ? -12.990 -11.788 15.661 1.00 61.59 242 LEU A O 1
#

Sequence (242 aa):
VQKGTVLTKEEWTDLWQGRLTSFFRLATQSWLRDVSHSLQTIGFGWSCFARRSETAAAGRPLVMVLCTDQEATQLAAVSYLKFGRSLFVELVNDPAHRSHNDVHLALAASGLLTFGLMSFGLYNVRYGPWNKGTWFGKVQQTADEMAQSMSPSDPLLVTFFPDILADEGRSQEENTVENRRLFLESLPNRSFVRAKGTKASPSRFNSLSIAHAELDPDWSAFCLVLAVLCINEGWCKKASDL

Foldseek 3Di:
DPPDDDDDPVRVVCVVVVVPPPPPPVLLVVVLVVVQVVQVVVPHHLCQQADDDPPDPDDDGDAAEDAEAPDPSVVVNQCCSCPVVVGRYHYDYHPQVVVLVVVCVVCVVVVNNVVLVVLLVVLQVCCPDPDGDCSLVLLLVLLVCCLVDPQLVHPLLLVLVCVLCVLQVHDPVCSDSVSSNVCSNCRSVDPVSVDSAQRADSPDGCSSVRSCVVCSSCVSVSVSSVVSSCVVVVVDPDPVSD

Radius of gyration: 28.78 Å; Cα contacts (8 Å, |Δi|>4): 225; chains: 1; bounding box: 62×47×77 Å

pLDDT: mean 85.96, std 14.09, range [30.03, 98.56]

Organism: Symbiodinium microadriaticum (NCBI:txid2951)

Nearest PDB structures (foldseek):
  7sjr-assembly1_A  TM=2.006E-01  e=4.391E+00  Mycolicibacterium smegmatis
  7p9m-assembly1_B  TM=1.676E-01  e=6.834E+00  Escherichia fergusonii ATCC 35469

Solvent-accessible surface area (backbone atoms only — not comparable to full-atom values): 13967 Å² total; per-residue (Å²): 132,76,92,80,79,79,78,51,73,66,58,52,52,32,45,76,69,63,72,52,79,78,80,71,55,56,68,28,53,50,52,53,48,53,52,47,51,57,32,47,77,75,76,42,54,77,72,68,24,37,81,73,70,91,85,54,99,65,73,82,80,52,67,46,76,44,74,37,65,92,44,72,46,55,55,49,42,51,47,40,40,30,71,73,61,53,26,41,56,46,81,43,73,37,65,64,64,51,52,47,50,52,51,53,50,49,28,49,77,69,67,41,37,66,56,57,58,51,46,40,54,60,61,30,50,57,61,34,94,86,48,87,67,61,45,44,52,49,55,35,48,42,30,47,46,40,44,75,67,57,56,50,77,31,70,66,56,60,66,42,43,62,51,32,30,50,43,64,73,47,61,74,86,60,77,38,59,64,51,40,40,53,45,34,68,46,42,51,74,34,64,80,50,73,39,74,72,57,76,34,41,95,91,40,82,65,23,57,61,52,26,44,68,74,38,53,56,46,44,47,53,52,48,50,47,51,51,51,44,34,44,76,73,60,75,33,90,47,79,90,69,109

Mean predicted aligned error: 10.92 Å

Secondary structure (DSSP, 8-state):
--TT-PPPHHHHHHHHTT-------HHHHHHHHHHHHHHHHTT--GGGGBPPPTTS---SPP-EEEEE-S-HHHHHHHHIIIIIS-B-EEEEE-HHHHHHHHHHHHHHHTT-HHHHHHHHHHHTGGG-SS-TTHHHHHHHHHHHHHHHH--TT-HHHHHHHHHHHHHTT--GGG--HHHHHHHHHHGGG-HHHH---PPP-TTSTTHHHHHHHHHGGGHHHHHHHHHHHHHHTTS-SSGGG-